Protein AF-A0A0M3IU59-F1 (afdb_monomer_lite)

InterPro domains:
  IPR019452 Vacuolar sorting protein 39/Transforming growth factor beta receptor-associated domain 1 [PF10366] (117-219)
  IPR032914 Vam6/VPS39/TRAP1 family [PTHR12894] (91-261)

Foldseek 3Di:
DDDPQWDWDDDPPDIDIGHCQVCLVVVLVVCLVVLVLVVSLVSCVVHPVCDPVNSLVSLVSNLVSCLVVLVVVSNVVSLVVLLVVLVVVLVVVCVVQPPPDDDDPSNVVSLVVLQVSLQVVLVSCLVRPVVCLLVLLQDLPNSHDLVSNLVVCVVSVVLVSNLSNCLSVVVLLVNLVSLVVCCCPPPDPSHHCQVVLVSLLPDAQVCVVVSLVNLLVVCVVPVVSSLCSQQPPRPRSLRHPVVVVLVSCVVRPVPSNVVNVVRND

Secondary structure (DSSP, 8-state):
-PPTTEEEEE-SS-EEEEE-STTHHHHHHHHHHTT-HHHHHHHHTT-TTTHHHHHHHHHHHHHHHHHHTT-HHHHHHHHHHHHHHHHHHHHHHHHHH-TT----HHHHHHHHHHHHHHHHHHHHHHHH-GGGHHHHHH-TT----HHHHHHHHHHTT-HHHHHHHHHHTT-HHHHHHHHHHHTTSTTSTT-SSHHHHHHHHT--GGGHHHHHHHHHHHHHH-HHHHHHHHHSS-HHHHTS-HHHHHHHHHHH-HHHHHHHHHHH-

pLDDT: mean 85.36, std 9.01, range [41.97, 95.44]

Organism: Ascaris lumbricoides (NCBI:txid6252)

Sequence (265 aa):
MTRSGTVYAGSVSDVWLLDSRPQMKSNIERLVYEKHFELATQLAERCDDIGDAGVIEIKRKAAFNFFCQRRFDEWLEIHSQVRMEHAKAILDYKKKHGENGSSSEEVSNHKNVLQVVDTTLLKCYIKANESLIASLMRLPDNMCILADSERILMEHGKFYELYLLYEKRSLHQKALALLKDRAHIPVTILSGCELTVQYLQKLGNANLDIIFSFASWILHDDMDAGLSIFTCDEVEVRELDRERVLQFLTHECVAAVIPYLVRIC

Structure (mmCIF, N/CA/C/O backbone):
data_AF-A0A0M3IU59-F1
#
_entry.id   AF-A0A0M3IU59-F1
#
loop_
_atom_site.group_PDB
_atom_site.id
_atom_site.type_symbol
_atom_site.label_atom_id
_atom_site.label_alt_id
_atom_site.label_comp_id
_atom_site.label_asym_id
_atom_site.label_entity_id
_atom_site.label_seq_id
_atom_site.pdbx_PDB_ins_code
_atom_site.Cartn_x
_atom_site.Cartn_y
_atom_site.Cartn_z
_atom_site.occupancy
_atom_site.B_iso_or_equiv
_atom_site.auth_seq_id
_atom_site.auth_comp_id
_atom_site.auth_asym_id
_atom_site.auth_atom_id
_atom_site.pdbx_PDB_model_num
ATOM 1 N N . MET A 1 1 ? 47.545 -4.578 -31.210 1.00 41.97 1 MET A N 1
ATOM 2 C CA . MET A 1 1 ? 46.483 -4.202 -30.252 1.00 41.97 1 MET A CA 1
ATOM 3 C C . MET A 1 1 ? 45.173 -4.106 -31.016 1.00 41.97 1 MET A C 1
ATOM 5 O O . MET A 1 1 ? 44.959 -3.123 -31.713 1.00 41.97 1 MET A O 1
ATOM 9 N N . THR A 1 2 ? 44.347 -5.149 -30.983 1.00 45.41 2 THR A N 1
ATOM 10 C CA . THR A 1 2 ? 42.999 -5.112 -31.565 1.00 45.41 2 THR A CA 1
ATOM 11 C C . THR A 1 2 ? 42.155 -4.119 -30.771 1.00 45.41 2 THR A C 1
ATOM 13 O O . THR A 1 2 ? 41.998 -4.239 -29.558 1.00 45.41 2 THR A O 1
ATOM 16 N N . ARG A 1 3 ? 41.666 -3.078 -31.447 1.00 56.62 3 ARG A N 1
ATOM 17 C CA . ARG A 1 3 ? 40.692 -2.143 -30.881 1.00 56.62 3 ARG A CA 1
ATOM 18 C C . ARG A 1 3 ? 39.370 -2.905 -30.677 1.00 56.62 3 ARG A C 1
ATOM 20 O O . ARG A 1 3 ? 38.952 -3.645 -31.561 1.00 56.62 3 ARG A O 1
ATOM 27 N N . SER A 1 4 ? 38.729 -2.760 -29.512 1.00 61.31 4 SER A N 1
ATOM 28 C CA . SER A 1 4 ? 37.470 -3.462 -29.184 1.00 61.31 4 SER A CA 1
ATOM 29 C C . SER A 1 4 ? 36.380 -3.186 -30.236 1.00 61.31 4 SER A C 1
ATOM 31 O O . SER A 1 4 ? 36.117 -2.023 -30.529 1.00 61.31 4 SER A O 1
ATOM 33 N N . GLY A 1 5 ? 35.767 -4.214 -30.828 1.00 65.81 5 GLY A N 1
ATOM 34 C CA . GLY A 1 5 ? 34.739 -4.057 -31.876 1.00 65.81 5 GLY A CA 1
ATOM 35 C C . GLY A 1 5 ? 35.250 -4.054 -33.325 1.00 65.81 5 GLY A C 1
ATOM 36 O O . GLY A 1 5 ? 34.481 -3.764 -34.237 1.00 65.81 5 GLY A O 1
ATOM 37 N N . THR A 1 6 ? 36.522 -4.390 -33.551 1.00 76.19 6 THR A N 1
ATOM 38 C CA . THR A 1 6 ? 37.113 -4.449 -34.893 1.00 76.19 6 THR A CA 1
ATOM 39 C C . THR A 1 6 ? 37.668 -5.846 -35.179 1.00 76.19 6 THR A C 1
ATOM 41 O O . THR A 1 6 ? 38.549 -6.321 -34.460 1.00 76.19 6 THR A O 1
ATOM 44 N N . VAL A 1 7 ? 37.169 -6.501 -36.231 1.00 81.50 7 VAL A N 1
ATOM 45 C CA . VAL A 1 7 ? 37.634 -7.820 -36.687 1.00 81.50 7 VAL A CA 1
ATOM 46 C C . VAL A 1 7 ? 38.266 -7.671 -38.064 1.00 81.50 7 VAL A C 1
ATOM 48 O O . VAL A 1 7 ? 37.648 -7.149 -38.988 1.00 81.50 7 VAL A O 1
ATOM 51 N N . TYR A 1 8 ? 39.501 -8.144 -38.199 1.00 82.56 8 TYR A N 1
ATOM 52 C CA . TYR A 1 8 ? 40.199 -8.207 -39.478 1.00 82.56 8 TYR A CA 1
ATOM 53 C C . TYR A 1 8 ? 40.153 -9.648 -39.983 1.00 82.56 8 TYR A C 1
ATOM 55 O O . TYR A 1 8 ? 40.515 -10.565 -39.245 1.00 82.56 8 TYR A O 1
ATOM 63 N N . ALA A 1 9 ? 39.723 -9.849 -41.224 1.00 84.88 9 ALA A N 1
ATOM 64 C CA . ALA A 1 9 ? 39.759 -11.141 -41.902 1.00 84.88 9 ALA A CA 1
ATOM 65 C C . ALA A 1 9 ? 40.640 -11.022 -43.150 1.00 84.88 9 ALA A C 1
ATOM 67 O O . ALA A 1 9 ? 40.507 -10.066 -43.905 1.00 84.88 9 ALA A O 1
ATOM 68 N N . GLY A 1 10 ? 41.563 -11.961 -43.355 1.00 87.56 10 GLY A N 1
ATOM 69 C CA . GLY A 1 10 ? 42.534 -11.908 -44.450 1.00 87.56 10 GLY A CA 1
ATOM 70 C C . GLY A 1 10 ? 42.501 -13.153 -45.330 1.00 87.56 10 GLY A C 1
ATOM 71 O O . GLY A 1 10 ? 42.320 -14.264 -44.836 1.00 87.56 10 GLY A O 1
ATOM 72 N N . SER A 1 11 ? 42.714 -12.945 -46.625 1.00 86.81 11 SER A N 1
ATOM 73 C CA . SER A 1 11 ? 43.047 -13.949 -47.637 1.00 86.81 11 SER A CA 1
ATOM 74 C C . SER A 1 11 ? 44.438 -13.638 -48.209 1.00 86.81 11 SER A C 1
ATOM 76 O O . SER A 1 11 ? 45.066 -12.644 -47.850 1.00 86.81 11 SER A O 1
ATOM 78 N N . VAL A 1 12 ? 44.924 -14.477 -49.123 1.00 84.44 12 VAL A N 1
ATOM 79 C CA . VAL A 1 12 ? 46.212 -14.305 -49.816 1.00 84.44 12 VAL A CA 1
ATOM 80 C C . VAL A 1 12 ? 46.249 -13.015 -50.656 1.00 84.44 12 VAL A C 1
ATOM 82 O O . VAL A 1 12 ? 47.325 -12.485 -50.917 1.00 84.44 12 VAL A O 1
ATOM 85 N N . SER A 1 13 ? 45.083 -12.506 -51.065 1.00 87.19 13 SER A N 1
ATOM 86 C CA . SER A 1 13 ? 44.924 -11.314 -51.910 1.00 87.19 13 SER A CA 1
ATOM 87 C C . SER A 1 13 ? 44.325 -10.101 -51.197 1.00 87.19 13 SER A C 1
ATOM 89 O O . SER A 1 13 ? 44.604 -8.977 -51.598 1.00 87.19 13 SER A O 1
ATOM 91 N N . ASP A 1 14 ? 43.516 -10.308 -50.155 1.00 87.44 14 ASP A N 1
ATOM 92 C CA . ASP A 1 14 ? 42.631 -9.267 -49.624 1.00 87.44 14 ASP A CA 1
ATOM 93 C C . ASP A 1 14 ? 42.620 -9.234 -48.101 1.00 87.44 14 ASP A C 1
ATOM 95 O O . ASP A 1 14 ? 42.690 -10.269 -47.436 1.00 87.44 14 ASP A O 1
ATOM 99 N N . VAL A 1 15 ? 42.441 -8.036 -47.547 1.00 85.50 15 VAL A N 1
ATOM 100 C CA . VAL A 1 15 ? 42.210 -7.824 -46.117 1.00 85.50 15 VAL A CA 1
ATOM 101 C C . VAL A 1 15 ? 40.894 -7.081 -45.941 1.00 85.50 15 VAL A C 1
ATOM 103 O O . VAL A 1 15 ? 40.718 -5.967 -46.426 1.00 85.50 15 VAL A O 1
ATOM 106 N N . TRP A 1 16 ? 39.976 -7.710 -45.222 1.00 83.69 16 TRP A N 1
ATOM 107 C CA . TRP A 1 16 ? 38.650 -7.209 -44.904 1.00 83.69 16 TRP A CA 1
ATOM 108 C C . TRP A 1 16 ? 38.630 -6.683 -43.474 1.00 83.69 16 TRP A C 1
ATOM 110 O O . TRP A 1 16 ? 39.139 -7.324 -42.551 1.00 83.69 16 TRP A O 1
ATOM 120 N N . LEU A 1 17 ? 38.012 -5.518 -43.295 1.00 82.69 17 LEU A N 1
ATOM 121 C CA . LEU A 1 17 ? 37.798 -4.889 -42.001 1.00 82.69 17 LEU A CA 1
ATOM 122 C C . LEU A 1 17 ? 36.307 -4.896 -41.677 1.00 82.69 17 LEU A C 1
ATOM 124 O O . LEU A 1 17 ? 35.524 -4.234 -42.354 1.00 82.69 17 LEU A O 1
ATOM 128 N N . LEU A 1 18 ? 35.928 -5.605 -40.619 1.00 77.94 18 LEU A N 1
ATOM 129 C CA . LEU A 1 18 ? 34.609 -5.490 -40.021 1.00 77.94 18 LEU A CA 1
ATOM 130 C C . LEU A 1 18 ? 34.709 -4.575 -38.797 1.00 77.94 18 LEU A C 1
ATOM 132 O O . LEU A 1 18 ? 35.302 -4.948 -37.783 1.00 77.94 18 LEU A O 1
ATOM 136 N N . ASP A 1 19 ? 34.138 -3.376 -38.902 1.00 76.31 19 ASP A N 1
ATOM 137 C CA . ASP A 1 19 ? 34.038 -2.416 -37.800 1.00 76.31 19 ASP A CA 1
ATOM 138 C C . ASP A 1 19 ? 32.570 -2.250 -37.393 1.00 76.31 19 ASP A C 1
ATOM 140 O O . ASP A 1 19 ? 31.744 -1.779 -38.175 1.00 76.31 19 ASP A O 1
ATOM 144 N N . SER A 1 20 ? 32.231 -2.661 -36.169 1.00 71.06 20 SER A N 1
ATOM 145 C CA . SER A 1 20 ? 30.858 -2.582 -35.658 1.00 71.06 20 SER A CA 1
ATOM 146 C C . SER A 1 20 ? 30.503 -1.218 -35.061 1.00 71.06 20 SER A C 1
ATOM 148 O O . SER A 1 20 ? 29.327 -0.951 -34.813 1.00 71.06 20 SER A O 1
ATOM 150 N N . ARG A 1 21 ? 31.491 -0.340 -34.846 1.00 71.38 21 ARG A N 1
ATOM 151 C CA . ARG A 1 21 ? 31.322 0.968 -34.193 1.00 71.38 21 ARG A CA 1
ATOM 152 C C . ARG A 1 21 ? 30.502 1.976 -35.009 1.00 71.38 21 ARG A C 1
ATOM 154 O O . ARG A 1 21 ? 29.541 2.500 -34.453 1.00 71.38 21 ARG A O 1
ATOM 161 N N . PRO A 1 22 ? 30.790 2.240 -36.301 1.00 73.31 22 PRO A N 1
ATOM 162 C CA . PRO A 1 22 ? 30.090 3.289 -37.053 1.00 73.31 22 PRO A CA 1
ATOM 163 C C . PRO A 1 22 ? 28.604 2.992 -37.295 1.00 73.31 22 PRO A C 1
ATOM 165 O O . PRO A 1 22 ? 27.842 3.901 -37.605 1.00 73.31 22 PRO A O 1
ATOM 168 N N . GLN A 1 23 ? 28.176 1.734 -37.150 1.00 77.88 23 GLN A N 1
ATOM 169 C CA . GLN A 1 23 ? 26.776 1.325 -37.294 1.00 77.88 23 GLN A CA 1
ATOM 170 C C . GLN A 1 23 ? 26.161 0.809 -35.989 1.00 77.88 23 GLN A C 1
ATOM 172 O O . GLN A 1 23 ? 25.096 0.196 -36.024 1.00 77.88 23 GLN A O 1
ATOM 177 N N . MET A 1 24 ? 26.790 1.056 -34.834 1.00 80.38 24 MET A N 1
ATOM 178 C CA . MET A 1 24 ? 26.333 0.524 -33.545 1.00 80.38 24 MET A CA 1
ATOM 179 C C . MET A 1 24 ? 24.867 0.877 -33.265 1.00 80.38 24 MET A C 1
ATOM 181 O O . MET A 1 24 ? 24.074 -0.003 -32.943 1.00 80.38 24 MET A O 1
ATOM 185 N N . LYS A 1 25 ? 24.472 2.134 -33.498 1.00 82.75 25 LYS A N 1
ATOM 186 C CA . LYS A 1 25 ? 23.083 2.584 -33.338 1.00 82.75 25 LYS A CA 1
ATOM 187 C C . LYS A 1 25 ? 22.100 1.815 -34.231 1.00 82.75 25 LYS A C 1
ATOM 189 O O . LYS A 1 25 ? 21.106 1.297 -33.735 1.00 82.75 25 LYS A O 1
ATOM 194 N N . SER A 1 26 ? 22.406 1.677 -35.523 1.00 84.50 26 SER A N 1
ATOM 195 C CA . SER A 1 26 ? 21.557 0.937 -36.472 1.00 84.50 26 SER A CA 1
ATOM 196 C C . SER A 1 26 ? 21.481 -0.557 -36.130 1.00 84.50 26 SER A C 1
ATOM 198 O O . SER A 1 26 ? 20.418 -1.171 -36.222 1.00 84.50 26 SER A O 1
ATOM 200 N N . ASN A 1 27 ? 22.585 -1.137 -35.652 1.00 84.75 27 ASN A N 1
ATOM 201 C CA . ASN A 1 27 ? 22.618 -2.513 -35.165 1.00 84.75 27 ASN A CA 1
ATOM 202 C C . ASN A 1 27 ? 21.726 -2.701 -33.934 1.00 84.75 27 ASN A C 1
ATOM 204 O O . ASN A 1 27 ? 21.008 -3.694 -33.856 1.00 84.75 27 ASN A O 1
ATOM 208 N N . ILE A 1 28 ? 21.733 -1.748 -33.001 1.00 86.69 28 ILE A N 1
ATOM 209 C CA . ILE A 1 28 ? 20.877 -1.781 -31.812 1.00 86.69 28 ILE A CA 1
ATOM 210 C C . ILE A 1 28 ? 19.403 -1.635 -32.204 1.00 86.69 28 ILE A C 1
ATOM 212 O O . ILE A 1 28 ? 18.582 -2.428 -31.751 1.00 86.69 28 ILE A O 1
ATOM 216 N N . GLU A 1 29 ? 19.062 -0.702 -33.095 1.00 86.12 29 GLU A N 1
ATOM 217 C CA . GLU A 1 29 ? 17.698 -0.554 -33.627 1.00 86.12 29 GLU A CA 1
ATOM 218 C C . GLU A 1 29 ? 17.205 -1.848 -34.294 1.00 86.12 29 GLU A C 1
ATOM 220 O O . GLU A 1 29 ? 16.070 -2.277 -34.065 1.00 86.12 29 GLU A O 1
ATOM 225 N N . ARG A 1 30 ? 18.077 -2.527 -35.051 1.00 87.56 30 ARG A N 1
ATOM 226 C CA . ARG A 1 30 ? 17.768 -3.828 -35.654 1.00 87.56 30 ARG A CA 1
ATOM 227 C C . ARG A 1 30 ? 17.577 -4.927 -34.609 1.00 87.56 30 ARG A C 1
ATOM 229 O O . ARG A 1 30 ? 16.609 -5.670 -34.706 1.00 87.56 30 ARG A O 1
ATOM 236 N N . LEU A 1 31 ? 18.434 -5.011 -33.591 1.00 88.50 31 LEU A N 1
ATOM 237 C CA . LEU A 1 31 ? 18.285 -5.991 -32.505 1.00 88.50 31 LEU A CA 1
ATOM 238 C C . LEU A 1 31 ? 16.986 -5.777 -31.718 1.00 88.50 31 LEU A C 1
ATOM 240 O O . LEU A 1 31 ? 16.316 -6.744 -31.361 1.00 88.50 31 LEU A O 1
ATOM 244 N N . VAL A 1 32 ? 16.594 -4.519 -31.493 1.00 87.06 32 VAL A N 1
ATOM 245 C CA . VAL A 1 32 ? 15.300 -4.165 -30.891 1.00 87.06 32 VAL A CA 1
ATOM 246 C C . VAL A 1 32 ? 14.143 -4.633 -31.776 1.00 87.06 32 VAL A C 1
ATOM 248 O O . VAL A 1 32 ? 13.192 -5.230 -31.270 1.00 87.06 32 VAL A O 1
ATOM 251 N N . TYR A 1 33 ? 14.225 -4.407 -33.090 1.00 86.19 33 TYR A N 1
ATOM 252 C CA . TYR A 1 33 ? 13.218 -4.864 -34.052 1.00 86.19 33 TYR A CA 1
ATOM 253 C C . TYR A 1 33 ? 13.105 -6.398 -34.094 1.00 86.19 33 TYR A C 1
ATOM 255 O O . TYR A 1 33 ? 12.004 -6.949 -34.051 1.00 86.19 33 TYR A O 1
ATOM 263 N N . GLU A 1 34 ? 14.241 -7.095 -34.090 1.00 88.81 34 GLU A N 1
ATOM 264 C CA . GLU A 1 34 ? 14.338 -8.558 -34.061 1.00 88.81 34 GLU A CA 1
ATOM 265 C C . GLU A 1 34 ? 14.055 -9.155 -32.670 1.00 88.81 34 GLU A C 1
ATOM 267 O O . GLU A 1 34 ? 14.137 -10.369 -32.495 1.00 88.81 34 GLU A O 1
ATOM 272 N N . LYS A 1 35 ? 13.704 -8.331 -31.673 1.00 84.69 35 LYS A N 1
ATOM 273 C CA . LYS A 1 35 ? 13.394 -8.729 -30.286 1.00 84.69 35 LYS A CA 1
ATOM 274 C C . LYS A 1 35 ? 14.555 -9.389 -29.528 1.00 84.69 35 LYS A C 1
ATOM 276 O O . LYS A 1 35 ? 14.332 -10.079 -28.536 1.00 84.69 35 LYS A O 1
ATOM 281 N N . HIS A 1 36 ? 15.795 -9.148 -29.944 1.00 88.38 36 HIS A N 1
ATOM 282 C CA . HIS A 1 36 ? 17.006 -9.607 -29.259 1.00 88.38 36 HIS A CA 1
ATOM 283 C C . HIS A 1 36 ? 17.392 -8.620 -28.148 1.00 88.38 36 HIS A C 1
ATOM 285 O O . HIS A 1 36 ? 18.426 -7.951 -28.198 1.00 88.38 36 HIS A O 1
ATOM 291 N N . PHE A 1 37 ? 16.516 -8.494 -27.150 1.00 85.19 37 PHE A N 1
ATOM 292 C CA . PHE A 1 37 ? 16.575 -7.412 -26.169 1.00 85.19 37 PHE A CA 1
ATOM 293 C C . PHE A 1 37 ? 17.760 -7.480 -25.201 1.00 85.19 37 PHE A C 1
ATOM 295 O O . PHE A 1 37 ? 18.298 -6.434 -24.862 1.00 85.19 37 PHE A O 1
ATOM 302 N N . GLU A 1 38 ? 18.220 -8.669 -24.806 1.00 82.94 38 GLU A N 1
ATOM 303 C CA . GLU A 1 38 ? 19.393 -8.810 -23.921 1.00 82.94 38 GLU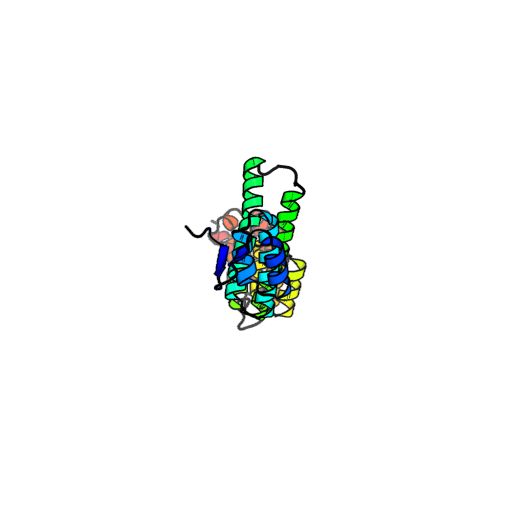 A CA 1
ATOM 304 C C . GLU A 1 38 ? 20.650 -8.201 -24.561 1.00 82.94 38 GLU A C 1
ATOM 306 O O . GLU A 1 38 ? 21.335 -7.372 -23.962 1.00 82.94 38 GLU A O 1
ATOM 311 N N . LEU A 1 39 ? 20.910 -8.562 -25.821 1.00 85.94 39 LEU A N 1
ATOM 312 C CA . LEU A 1 39 ? 22.017 -8.027 -26.615 1.00 85.94 39 LEU A CA 1
ATOM 313 C C . LEU A 1 39 ? 21.826 -6.537 -26.909 1.00 85.94 39 LEU A C 1
ATOM 315 O O . LEU A 1 39 ? 22.778 -5.768 -26.791 1.00 85.94 39 LEU A O 1
ATOM 319 N N . ALA A 1 40 ? 20.604 -6.120 -27.255 1.00 87.69 40 ALA A N 1
ATOM 320 C CA . ALA A 1 40 ? 20.298 -4.717 -27.517 1.00 87.69 40 ALA A CA 1
ATOM 321 C C . ALA A 1 40 ? 20.582 -3.832 -26.295 1.00 87.69 40 ALA A C 1
ATOM 323 O O . ALA A 1 40 ? 21.223 -2.795 -26.441 1.00 87.69 40 ALA A O 1
ATOM 324 N N . THR A 1 41 ? 20.163 -4.246 -25.095 1.00 85.62 41 THR A N 1
ATOM 325 C CA . THR A 1 41 ? 20.397 -3.493 -23.855 1.00 85.62 41 THR A CA 1
ATOM 326 C C . THR A 1 41 ? 21.885 -3.422 -23.513 1.00 85.62 41 THR A C 1
ATOM 328 O O . THR A 1 41 ? 22.386 -2.332 -23.253 1.00 85.62 41 THR A O 1
ATOM 331 N N . GLN A 1 42 ? 22.618 -4.539 -23.591 1.00 85.88 42 GLN A N 1
ATOM 332 C CA . GLN A 1 42 ? 24.061 -4.555 -23.310 1.00 85.88 42 GLN A CA 1
ATOM 333 C C . GLN A 1 42 ? 24.878 -3.692 -24.279 1.00 85.88 42 GLN A C 1
ATOM 335 O O . GLN A 1 42 ? 25.899 -3.119 -23.896 1.00 85.88 42 GLN A O 1
ATOM 340 N N . LEU A 1 43 ? 24.477 -3.641 -25.552 1.00 85.50 43 LEU A N 1
ATOM 341 C CA . LEU A 1 43 ? 25.124 -2.785 -26.544 1.00 85.50 43 LEU A CA 1
ATOM 342 C C . LEU A 1 43 ? 24.736 -1.319 -26.354 1.00 85.50 43 LEU A C 1
ATOM 344 O O . LEU A 1 43 ? 25.595 -0.454 -26.496 1.00 85.50 43 LEU A O 1
ATOM 348 N N . ALA A 1 44 ? 23.484 -1.041 -25.986 1.00 86.50 44 ALA A N 1
ATOM 349 C CA . ALA A 1 44 ? 23.013 0.313 -25.724 1.00 86.50 44 ALA A CA 1
ATOM 350 C C . ALA A 1 44 ? 23.718 0.959 -24.526 1.00 86.50 44 ALA A C 1
ATOM 352 O O . ALA A 1 44 ? 24.137 2.104 -24.629 1.00 86.50 44 ALA A O 1
ATOM 353 N N . GLU A 1 45 ? 23.943 0.220 -23.436 1.00 84.44 45 GLU A N 1
ATOM 354 C CA . GLU A 1 45 ? 24.688 0.710 -22.261 1.00 84.44 45 GLU A CA 1
ATOM 355 C C . GLU A 1 45 ? 26.161 1.037 -22.551 1.00 84.44 45 GLU A C 1
ATOM 357 O O . GLU A 1 45 ? 26.806 1.743 -21.781 1.00 84.44 45 GLU A O 1
ATOM 362 N N . ARG A 1 46 ? 26.712 0.516 -23.654 1.00 84.00 46 ARG A N 1
ATOM 363 C CA . ARG A 1 46 ? 28.096 0.756 -24.093 1.00 84.00 46 ARG A CA 1
ATOM 364 C C . ARG A 1 46 ? 28.186 1.706 -25.289 1.00 84.00 46 ARG A C 1
ATOM 366 O O . ARG A 1 46 ? 29.271 1.862 -25.848 1.00 84.00 46 ARG A O 1
ATOM 373 N N . CYS A 1 47 ? 27.064 2.279 -25.723 1.00 82.06 47 CYS A N 1
ATOM 374 C CA . CYS A 1 47 ? 26.980 3.137 -26.896 1.00 82.06 47 CYS A CA 1
ATOM 375 C C . CYS A 1 47 ? 26.652 4.575 -26.481 1.00 82.06 47 CYS A C 1
ATOM 377 O O . CYS A 1 47 ? 25.501 4.893 -26.182 1.00 82.06 47 CYS A O 1
ATOM 379 N N . ASP A 1 48 ? 27.659 5.451 -26.534 1.00 79.19 48 ASP A N 1
ATOM 380 C CA . ASP A 1 48 ? 27.521 6.868 -26.166 1.00 79.19 48 ASP A CA 1
ATOM 381 C C . ASP A 1 48 ? 26.494 7.613 -27.049 1.00 79.19 48 ASP A C 1
ATOM 383 O O . ASP A 1 48 ? 25.828 8.539 -26.589 1.00 79.19 48 ASP A O 1
ATOM 387 N N . ASP A 1 49 ? 26.300 7.172 -28.299 1.00 80.69 49 ASP A N 1
ATOM 388 C CA . ASP A 1 49 ? 25.420 7.818 -29.289 1.00 80.69 49 ASP A CA 1
ATOM 389 C C . ASP A 1 49 ? 23.912 7.634 -29.026 1.00 80.69 49 ASP A C 1
ATOM 391 O O . ASP A 1 49 ? 23.087 8.330 -29.626 1.00 80.69 49 ASP A O 1
ATOM 395 N N . ILE A 1 50 ? 23.520 6.674 -28.180 1.00 79.12 50 ILE A N 1
ATOM 396 C CA . ILE A 1 50 ? 22.107 6.431 -27.834 1.00 79.12 50 ILE A CA 1
ATOM 397 C C . ILE A 1 50 ? 21.644 7.364 -26.712 1.00 79.12 50 ILE A C 1
ATOM 399 O O . ILE A 1 50 ? 20.485 7.789 -26.705 1.00 79.12 50 ILE A O 1
ATOM 403 N N . GLY A 1 51 ? 22.551 7.695 -25.791 1.00 79.69 51 GLY A N 1
ATOM 404 C CA . GLY A 1 51 ? 22.263 8.470 -24.590 1.00 79.69 51 GLY A CA 1
ATOM 405 C C . GLY A 1 51 ? 21.355 7.746 -23.587 1.00 79.69 51 GLY A C 1
ATOM 406 O O . GLY A 1 51 ? 20.655 6.781 -23.903 1.00 79.69 51 GLY A O 1
ATOM 407 N N . ASP A 1 52 ? 21.323 8.253 -22.355 1.00 75.94 52 ASP A N 1
ATOM 408 C CA . ASP A 1 52 ? 20.610 7.618 -21.236 1.00 75.94 52 ASP A CA 1
ATOM 409 C C . ASP A 1 52 ? 19.110 7.430 -21.514 1.00 75.94 52 ASP A C 1
ATOM 411 O O . ASP A 1 52 ? 18.534 6.376 -21.236 1.00 75.94 52 ASP A O 1
ATOM 415 N N . ALA A 1 53 ? 18.472 8.424 -22.140 1.00 72.69 53 ALA A N 1
ATOM 416 C CA . ALA A 1 53 ? 17.055 8.361 -22.497 1.00 72.69 53 ALA A CA 1
ATOM 417 C C . ALA A 1 53 ? 16.746 7.223 -23.489 1.00 72.69 53 ALA A C 1
ATOM 419 O O . ALA A 1 53 ? 15.726 6.542 -23.352 1.00 72.69 53 ALA A O 1
ATOM 420 N N . GLY A 1 54 ? 17.635 6.981 -24.458 1.00 80.00 54 GLY A N 1
ATOM 421 C CA . GLY A 1 54 ? 17.477 5.903 -25.432 1.00 80.00 54 GLY A CA 1
ATOM 422 C C . GLY A 1 54 ? 17.685 4.521 -24.811 1.00 80.00 54 GLY A C 1
ATOM 423 O O . GLY A 1 54 ? 16.921 3.596 -25.095 1.00 80.00 54 GLY A O 1
ATOM 424 N N . VAL A 1 55 ? 18.651 4.383 -23.894 1.00 83.50 55 VAL A N 1
ATOM 425 C CA . VAL A 1 55 ? 18.867 3.138 -23.134 1.00 83.50 55 VAL A CA 1
ATOM 426 C C . VAL A 1 55 ? 17.619 2.780 -22.325 1.00 83.50 55 VAL A C 1
ATOM 428 O O . VAL A 1 55 ? 17.180 1.627 -22.346 1.00 83.50 55 VAL A O 1
ATOM 431 N N . ILE A 1 56 ? 16.995 3.764 -21.670 1.00 76.94 56 ILE A N 1
ATOM 432 C CA . ILE A 1 56 ? 15.745 3.568 -20.921 1.00 76.94 56 ILE A CA 1
ATOM 433 C C . ILE A 1 56 ? 14.619 3.090 -21.846 1.00 76.94 56 ILE A C 1
ATOM 435 O O . ILE A 1 56 ? 13.879 2.169 -21.491 1.00 76.94 56 ILE A O 1
ATOM 439 N N . GLU A 1 57 ? 14.472 3.669 -23.041 1.00 79.00 57 GLU A N 1
ATOM 440 C CA . GLU A 1 57 ? 13.440 3.236 -23.989 1.00 79.00 57 GLU A CA 1
ATOM 441 C C . GLU A 1 57 ? 13.648 1.780 -24.438 1.00 79.00 57 GLU A C 1
ATOM 443 O O . GLU A 1 57 ? 12.694 0.995 -24.486 1.00 79.00 57 GLU A O 1
ATOM 448 N N . ILE A 1 58 ? 14.897 1.388 -24.701 1.00 85.06 58 ILE A N 1
ATOM 449 C CA . ILE A 1 58 ? 15.257 0.011 -25.060 1.00 85.06 58 ILE A CA 1
ATOM 450 C C . ILE A 1 58 ? 14.941 -0.941 -23.904 1.00 85.06 58 ILE A C 1
ATOM 452 O O . ILE A 1 58 ? 14.289 -1.963 -24.121 1.00 85.06 58 ILE A O 1
ATOM 456 N N . LYS A 1 59 ? 15.314 -0.583 -22.669 1.00 81.00 59 LYS A N 1
ATOM 457 C CA . LYS A 1 59 ? 14.978 -1.349 -21.459 1.00 81.00 59 LYS A CA 1
ATOM 458 C C . LYS A 1 59 ? 13.469 -1.498 -21.267 1.00 81.00 59 LYS A C 1
ATOM 460 O O . LYS A 1 59 ? 13.001 -2.585 -20.943 1.00 81.00 59 LYS A O 1
ATOM 465 N N . ARG A 1 60 ? 12.674 -0.458 -21.536 1.00 75.06 60 ARG A N 1
ATOM 466 C CA . ARG A 1 60 ? 11.201 -0.546 -21.482 1.00 75.06 60 ARG A CA 1
ATOM 467 C C . ARG A 1 60 ? 10.646 -1.537 -22.505 1.00 75.06 60 ARG A C 1
ATOM 469 O O . ARG A 1 60 ? 9.781 -2.343 -22.161 1.00 75.06 60 ARG A O 1
ATOM 476 N N . LYS A 1 61 ? 11.150 -1.510 -23.745 1.00 80.69 61 LYS A N 1
ATOM 477 C CA . LYS A 1 61 ? 10.754 -2.473 -24.791 1.00 80.69 61 LYS A CA 1
ATOM 478 C C . LYS A 1 61 ? 11.183 -3.902 -24.433 1.00 80.69 61 LYS A C 1
ATOM 480 O O . LYS A 1 61 ? 10.392 -4.826 -24.617 1.00 80.69 61 LYS A O 1
ATOM 485 N N . ALA A 1 62 ? 12.374 -4.064 -23.854 1.00 81.50 62 ALA A N 1
ATOM 486 C CA . ALA A 1 62 ? 12.880 -5.333 -23.333 1.00 81.50 62 ALA A CA 1
ATOM 487 C C . ALA A 1 62 ? 11.982 -5.898 -22.231 1.00 81.50 62 ALA A C 1
ATOM 489 O O . ALA A 1 62 ? 11.520 -7.032 -22.333 1.00 81.50 62 ALA A O 1
ATOM 490 N N . ALA A 1 63 ? 11.651 -5.076 -21.234 1.00 74.06 63 ALA A N 1
ATOM 491 C CA . ALA A 1 63 ? 10.739 -5.452 -20.166 1.00 74.06 63 ALA A CA 1
ATOM 492 C C . ALA A 1 63 ? 9.387 -5.916 -20.741 1.00 74.06 63 ALA A C 1
ATOM 494 O O . ALA A 1 63 ? 8.929 -7.020 -20.455 1.00 74.06 63 ALA A O 1
ATOM 495 N N . PHE A 1 64 ? 8.764 -5.137 -21.629 1.00 69.69 64 PHE A N 1
ATOM 496 C CA . PHE A 1 64 ? 7.498 -5.555 -22.239 1.00 69.69 64 PHE A CA 1
ATOM 497 C C . PHE A 1 64 ? 7.604 -6.903 -22.980 1.00 69.69 64 PHE A C 1
ATOM 499 O O . PHE A 1 64 ? 6.688 -7.724 -22.920 1.00 69.69 64 PHE A O 1
ATOM 506 N N . ASN A 1 65 ? 8.730 -7.171 -23.644 1.00 78.56 65 ASN A N 1
ATOM 507 C CA . ASN A 1 65 ? 8.952 -8.438 -24.330 1.00 78.56 65 ASN A CA 1
ATOM 508 C C . ASN A 1 65 ? 9.101 -9.629 -23.372 1.00 78.56 65 ASN A C 1
ATOM 510 O O . ASN A 1 65 ? 8.413 -10.633 -23.568 1.00 78.56 65 ASN A O 1
ATOM 514 N N . PHE A 1 66 ? 9.928 -9.505 -22.329 1.00 75.81 66 PHE A N 1
ATOM 515 C CA . PHE A 1 66 ? 10.072 -10.544 -21.303 1.00 75.81 66 PHE A CA 1
ATOM 516 C C . PHE A 1 66 ? 8.743 -10.830 -20.605 1.00 75.81 66 PHE A C 1
ATOM 518 O O . PHE A 1 66 ? 8.393 -11.991 -20.383 1.00 75.81 66 PHE A O 1
ATOM 525 N N . PHE A 1 67 ? 7.934 -9.791 -20.382 1.00 67.19 67 PHE A N 1
ATOM 526 C CA . PHE A 1 67 ? 6.576 -9.941 -19.877 1.00 67.19 67 PHE A CA 1
ATOM 527 C C . PHE A 1 67 ? 5.699 -10.803 -20.800 1.00 67.19 67 PHE A C 1
ATOM 529 O O . PHE A 1 67 ? 5.084 -11.768 -20.342 1.00 67.19 67 PHE A O 1
ATOM 536 N N . CYS A 1 68 ? 5.666 -10.515 -22.107 1.00 68.50 68 CYS A N 1
ATOM 537 C CA . CYS A 1 68 ? 4.923 -11.338 -23.069 1.00 68.50 68 CYS A CA 1
ATOM 538 C C . CYS A 1 68 ? 5.416 -12.795 -23.117 1.00 68.50 68 CYS A C 1
ATOM 540 O O . CYS A 1 68 ? 4.634 -13.690 -23.433 1.00 68.50 68 CYS A O 1
ATOM 542 N N . GLN A 1 69 ? 6.688 -13.035 -22.792 1.00 78.50 69 GLN A N 1
ATOM 543 C CA . GLN A 1 69 ? 7.307 -14.362 -22.745 1.00 78.50 69 GLN A CA 1
ATOM 544 C C . GLN A 1 69 ? 7.160 -15.075 -21.390 1.00 78.50 69 GLN A C 1
ATOM 546 O O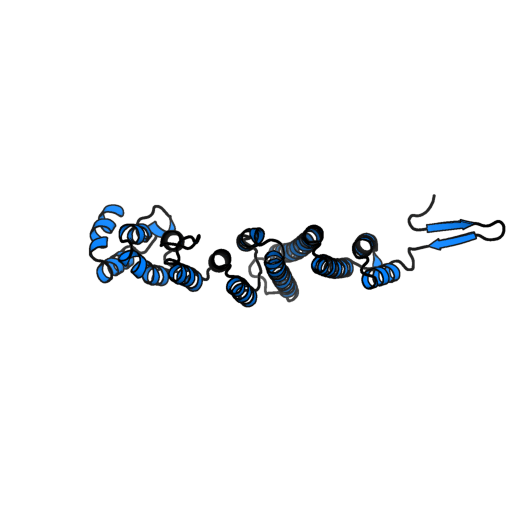 . GLN A 1 69 ? 7.627 -16.203 -21.264 1.00 78.50 69 GLN A O 1
ATOM 551 N N . ARG A 1 70 ? 6.509 -14.459 -20.388 1.00 70.06 70 ARG A N 1
ATOM 552 C CA . ARG A 1 70 ? 6.414 -14.967 -19.001 1.00 70.06 70 ARG A CA 1
ATOM 553 C C . ARG A 1 70 ? 7.772 -15.141 -18.299 1.00 70.06 70 ARG A C 1
ATOM 555 O O . ARG A 1 70 ? 7.867 -15.871 -17.315 1.00 70.06 70 ARG A O 1
ATOM 562 N N . ARG A 1 71 ? 8.808 -14.452 -18.780 1.00 74.75 71 ARG A N 1
ATOM 563 C CA . ARG A 1 71 ? 10.135 -14.357 -18.155 1.00 74.75 71 ARG A CA 1
ATOM 564 C C . ARG A 1 71 ? 10.097 -13.277 -17.075 1.00 74.75 71 ARG A C 1
ATOM 566 O O . ARG A 1 71 ? 10.463 -12.127 -17.306 1.00 74.75 71 ARG A O 1
ATOM 573 N N . PHE A 1 72 ? 9.472 -13.609 -15.945 1.00 68.88 72 PHE A N 1
ATOM 574 C CA . PHE A 1 72 ? 9.119 -12.621 -14.923 1.00 68.88 72 PHE A CA 1
ATOM 575 C C . PHE A 1 72 ? 10.311 -12.154 -14.087 1.00 68.88 72 PHE A C 1
ATOM 577 O O . PHE A 1 72 ? 10.295 -11.006 -13.659 1.00 68.88 72 PHE A O 1
ATOM 584 N N . ASP A 1 73 ? 11.335 -12.984 -13.894 1.00 70.94 73 ASP A N 1
ATOM 585 C CA . ASP A 1 73 ? 12.515 -12.614 -13.107 1.00 70.94 73 ASP A CA 1
ATOM 586 C C . ASP A 1 73 ? 13.335 -11.534 -13.829 1.00 70.94 73 ASP A C 1
ATOM 588 O O . ASP A 1 73 ? 13.617 -10.476 -13.267 1.00 70.94 73 ASP A O 1
ATOM 592 N N . GLU A 1 74 ? 13.609 -11.734 -15.121 1.00 77.00 74 GLU A N 1
ATOM 593 C CA . GLU A 1 74 ? 14.314 -10.762 -15.965 1.00 77.00 74 GLU A CA 1
ATOM 594 C C . GLU A 1 74 ? 13.484 -9.491 -16.173 1.00 77.00 74 GLU A C 1
ATOM 596 O O . GLU A 1 74 ? 14.004 -8.374 -16.223 1.00 77.00 74 GLU A O 1
ATOM 601 N N . TRP A 1 75 ? 12.162 -9.649 -16.261 1.00 75.75 75 TRP A N 1
ATOM 602 C CA . TRP A 1 75 ? 11.248 -8.518 -16.293 1.00 75.75 75 TRP A CA 1
ATOM 603 C C . TRP A 1 75 ? 11.309 -7.688 -15.002 1.00 75.75 75 TRP A C 1
ATOM 605 O O . TRP A 1 75 ? 11.376 -6.460 -15.079 1.00 75.75 75 TRP A O 1
ATOM 615 N N . LEU A 1 76 ? 11.303 -8.339 -13.832 1.00 73.75 76 LEU A N 1
ATOM 616 C CA . LEU A 1 76 ? 11.351 -7.687 -12.520 1.00 73.75 76 LEU A CA 1
ATOM 617 C C . LEU A 1 76 ? 12.661 -6.930 -12.294 1.00 73.75 76 LEU A C 1
ATOM 619 O O . LEU A 1 76 ? 12.632 -5.835 -11.732 1.00 73.75 76 LEU A O 1
ATOM 623 N N . GLU A 1 77 ? 13.790 -7.472 -12.749 1.00 78.50 77 GLU A N 1
ATOM 624 C CA . GLU A 1 77 ? 15.095 -6.815 -12.632 1.00 78.50 77 GLU A CA 1
ATOM 625 C C . GLU A 1 77 ? 15.107 -5.465 -13.365 1.00 78.50 77 GLU A C 1
ATOM 627 O O . GLU A 1 77 ? 15.395 -4.419 -12.771 1.00 78.50 77 GLU A O 1
ATOM 632 N N . ILE A 1 78 ? 14.690 -5.462 -14.636 1.00 75.00 78 ILE A N 1
ATOM 633 C CA . ILE A 1 78 ? 14.610 -4.237 -15.442 1.00 75.00 78 ILE A CA 1
ATOM 634 C C . ILE A 1 78 ? 13.557 -3.281 -14.871 1.00 75.00 78 ILE A C 1
ATOM 636 O O . ILE A 1 78 ? 13.764 -2.067 -14.825 1.00 75.00 78 ILE A O 1
ATOM 640 N N . HIS A 1 79 ? 12.424 -3.817 -14.415 1.00 78.00 79 HIS A N 1
ATOM 641 C CA . HIS A 1 79 ? 11.340 -3.031 -13.830 1.00 78.00 79 HIS A CA 1
ATOM 642 C C . HIS A 1 79 ? 11.781 -2.286 -12.565 1.00 78.00 79 HIS A C 1
ATOM 644 O O . HIS A 1 79 ? 11.557 -1.078 -12.457 1.00 78.00 79 HIS A O 1
ATOM 650 N N . SER A 1 80 ? 12.477 -2.974 -11.655 1.00 79.75 80 SER A N 1
ATOM 651 C CA . SER A 1 80 ? 13.024 -2.391 -10.427 1.00 79.75 80 SER A CA 1
ATOM 652 C C . SER A 1 80 ? 14.018 -1.267 -10.727 1.00 79.75 80 SER A C 1
ATOM 654 O O . SER A 1 80 ? 13.966 -0.211 -10.092 1.00 79.75 80 SER A O 1
ATOM 656 N N . GLN A 1 81 ? 14.877 -1.446 -11.737 1.00 81.38 81 GLN A N 1
ATOM 657 C CA . GLN A 1 81 ? 15.827 -0.416 -12.154 1.00 81.38 81 GLN A CA 1
ATOM 658 C C . GLN A 1 81 ? 15.110 0.844 -12.664 1.00 81.38 81 GLN A C 1
ATOM 660 O O . GLN A 1 81 ? 15.362 1.940 -12.160 1.00 81.38 81 GLN A O 1
ATOM 665 N N . VAL A 1 82 ? 14.155 0.687 -13.589 1.00 80.62 82 VAL A N 1
ATOM 666 C CA . VAL A 1 82 ? 13.373 1.814 -14.130 1.00 80.62 82 VAL A CA 1
ATOM 667 C C . VAL A 1 82 ? 12.611 2.528 -13.011 1.00 80.62 82 VAL A C 1
ATOM 669 O O . VAL A 1 82 ? 12.603 3.757 -12.943 1.00 80.62 82 VAL A O 1
ATOM 672 N N . ARG A 1 83 ? 11.991 1.784 -12.091 1.00 86.19 83 ARG A N 1
ATOM 673 C CA . ARG A 1 83 ? 11.295 2.377 -10.944 1.00 86.19 83 ARG A CA 1
ATOM 674 C C . ARG A 1 83 ? 12.244 3.210 -10.078 1.00 86.19 83 ARG A C 1
ATOM 676 O O . ARG A 1 83 ? 11.921 4.354 -9.752 1.00 86.19 83 ARG A O 1
ATOM 683 N N . MET A 1 84 ? 13.404 2.658 -9.723 1.00 86.25 84 MET A N 1
ATOM 684 C CA . MET A 1 84 ? 14.386 3.315 -8.858 1.00 86.25 84 MET A CA 1
ATOM 685 C C . MET A 1 84 ? 14.912 4.617 -9.472 1.00 86.25 84 MET A C 1
ATOM 687 O O . MET A 1 84 ? 15.024 5.619 -8.767 1.00 86.25 84 MET A O 1
ATOM 691 N N . GLU A 1 85 ? 15.177 4.634 -10.778 1.00 85.12 85 GLU A N 1
ATOM 692 C CA . GLU A 1 85 ? 15.630 5.828 -11.501 1.00 85.12 85 GLU A CA 1
ATOM 693 C C . GLU A 1 85 ? 14.604 6.966 -11.422 1.00 85.12 85 GLU A C 1
ATOM 695 O O . GLU A 1 85 ? 14.937 8.091 -11.040 1.00 85.12 85 GLU A O 1
ATOM 700 N N . HIS A 1 86 ? 13.332 6.672 -11.710 1.00 85.50 86 HIS A N 1
ATOM 701 C CA . HIS A 1 86 ? 12.267 7.674 -11.655 1.00 85.50 86 HIS A CA 1
ATOM 702 C C . HIS A 1 86 ? 11.974 8.139 -10.217 1.00 85.50 86 HIS A C 1
ATOM 704 O O . HIS A 1 86 ? 11.744 9.329 -9.998 1.00 85.50 86 HIS A O 1
ATOM 710 N N . ALA A 1 87 ? 12.021 7.240 -9.230 1.00 86.50 87 ALA A N 1
ATOM 711 C CA . ALA A 1 87 ? 11.860 7.599 -7.821 1.00 86.50 87 ALA A CA 1
ATOM 712 C C . ALA A 1 87 ? 13.007 8.498 -7.327 1.00 86.50 87 ALA A C 1
ATOM 714 O O . ALA A 1 87 ? 12.764 9.518 -6.675 1.00 86.50 87 ALA A O 1
ATOM 715 N N . LYS A 1 88 ? 14.252 8.171 -7.697 1.00 87.44 88 LYS A N 1
ATOM 716 C CA . LYS A 1 88 ? 15.437 8.969 -7.368 1.00 87.44 88 LYS A CA 1
ATOM 717 C C . LYS A 1 88 ? 15.375 10.359 -7.997 1.00 87.44 88 LYS A C 1
ATOM 719 O O . LYS A 1 88 ? 15.630 11.334 -7.299 1.00 87.44 88 LYS A O 1
ATOM 724 N N . ALA A 1 89 ? 14.960 10.470 -9.259 1.00 86.25 89 ALA A N 1
ATOM 725 C CA . ALA A 1 89 ? 14.803 11.763 -9.925 1.00 86.25 89 ALA A CA 1
ATOM 726 C C . ALA A 1 89 ? 13.825 12.692 -9.176 1.00 86.25 89 ALA A C 1
ATOM 728 O O . ALA A 1 89 ? 14.107 13.876 -8.987 1.00 86.25 89 ALA A O 1
ATOM 729 N N . ILE A 1 90 ? 12.709 12.150 -8.670 1.00 85.94 90 ILE A N 1
ATOM 730 C CA . ILE A 1 90 ? 11.750 12.915 -7.856 1.00 85.94 90 ILE A CA 1
ATOM 731 C C . ILE A 1 90 ? 12.369 13.337 -6.517 1.00 85.94 90 ILE A C 1
ATOM 733 O O . ILE A 1 90 ? 12.167 14.472 -6.081 1.00 85.94 90 ILE A O 1
ATOM 737 N N . LEU A 1 91 ? 13.109 12.445 -5.852 1.00 86.06 91 LEU A N 1
ATOM 738 C CA . LEU A 1 91 ? 13.782 12.749 -4.585 1.00 86.06 91 LEU A CA 1
ATOM 739 C C . LEU A 1 91 ? 14.850 13.836 -4.755 1.00 86.06 91 LEU A C 1
ATOM 741 O O . LEU A 1 91 ? 14.888 14.785 -3.972 1.00 86.06 91 LEU A O 1
ATOM 745 N N . ASP A 1 92 ? 15.671 13.735 -5.798 1.00 86.44 92 ASP A N 1
ATOM 746 C CA . ASP A 1 92 ? 16.716 14.708 -6.110 1.00 86.44 92 ASP A CA 1
ATOM 747 C C . ASP A 1 92 ? 16.116 16.081 -6.444 1.00 86.44 92 ASP A C 1
ATOM 749 O O . ASP A 1 92 ? 16.636 17.107 -5.997 1.00 86.44 92 ASP A O 1
ATOM 753 N N . TYR A 1 93 ? 14.983 16.115 -7.156 1.00 83.38 93 TYR A N 1
ATOM 754 C CA . TYR A 1 93 ? 14.237 17.350 -7.398 1.00 83.38 93 TYR A CA 1
ATOM 755 C C . TYR A 1 93 ? 13.728 17.972 -6.088 1.00 83.38 93 TYR A C 1
ATOM 757 O O . TYR A 1 93 ? 13.986 19.147 -5.820 1.00 83.38 93 TYR A O 1
ATOM 765 N N . LYS A 1 94 ? 13.069 17.182 -5.225 1.00 84.50 94 LYS A N 1
ATOM 766 C CA . LYS A 1 94 ? 12.579 17.654 -3.914 1.00 84.50 94 LYS A CA 1
ATOM 767 C C . LYS A 1 94 ? 13.712 18.198 -3.042 1.00 84.50 94 LYS A C 1
ATOM 769 O O . LYS A 1 94 ? 13.557 19.243 -2.415 1.00 84.50 94 LYS A O 1
ATOM 774 N N . LYS A 1 95 ? 14.871 17.533 -3.042 1.00 84.56 95 LYS A N 1
ATOM 775 C CA . LYS A 1 95 ? 16.055 17.968 -2.289 1.00 84.56 95 LYS A CA 1
ATOM 776 C C . LYS A 1 95 ? 16.604 19.307 -2.787 1.00 84.56 95 LYS A C 1
ATOM 778 O O . LYS A 1 95 ? 17.082 20.101 -1.983 1.00 84.56 95 LYS A O 1
ATOM 783 N N . LYS A 1 96 ? 16.544 19.563 -4.096 1.00 81.50 96 LYS A N 1
ATOM 784 C CA . LYS A 1 96 ? 17.038 20.809 -4.700 1.00 81.50 96 LYS A CA 1
ATOM 785 C C . LYS A 1 96 ? 16.084 21.991 -4.540 1.00 81.50 96 LYS A C 1
ATOM 787 O O . LYS A 1 96 ? 16.559 23.121 -4.581 1.00 81.50 96 LYS A O 1
ATOM 792 N N . HIS A 1 97 ? 14.769 21.775 -4.469 1.00 74.75 97 HIS A N 1
ATOM 793 C CA . HIS A 1 97 ? 13.772 22.860 -4.558 1.00 74.75 97 HIS A CA 1
ATOM 794 C C . HIS A 1 97 ? 12.885 23.009 -3.308 1.00 74.75 97 HIS A C 1
ATOM 796 O O . HIS A 1 97 ? 12.031 23.893 -3.269 1.00 74.75 97 HIS A O 1
ATOM 802 N N . GLY A 1 98 ? 13.111 22.196 -2.270 1.00 68.12 98 GLY A N 1
ATOM 803 C CA . GLY A 1 98 ? 12.293 22.177 -1.056 1.00 68.12 98 GLY A CA 1
ATOM 804 C C . GLY A 1 98 ? 10.931 21.503 -1.271 1.00 68.12 98 GLY A C 1
ATOM 805 O O . GLY A 1 98 ? 10.478 21.313 -2.399 1.00 68.12 98 GLY A O 1
ATOM 806 N N . GLU A 1 99 ? 10.254 21.125 -0.181 1.00 60.25 99 GLU A N 1
ATOM 807 C CA . GLU A 1 99 ? 8.986 20.371 -0.241 1.00 60.25 99 GLU A CA 1
ATOM 808 C C . GLU A 1 99 ? 7.817 21.151 -0.872 1.00 60.25 99 GLU A C 1
ATOM 810 O O . GLU A 1 99 ? 6.887 20.534 -1.386 1.00 60.25 99 GLU A O 1
ATOM 815 N N . ASN A 1 100 ? 7.905 22.487 -0.915 1.00 55.22 100 ASN A N 1
ATOM 816 C CA . ASN A 1 100 ? 6.868 23.391 -1.431 1.00 55.22 100 ASN A CA 1
ATOM 817 C C . ASN A 1 100 ? 7.169 23.967 -2.831 1.00 55.22 100 ASN A C 1
ATOM 819 O O . ASN A 1 100 ? 6.520 24.922 -3.259 1.00 55.22 100 ASN A O 1
ATOM 823 N N . GLY A 1 101 ? 8.154 23.421 -3.552 1.00 53.50 101 GLY A N 1
ATOM 824 C CA . GLY A 1 101 ? 8.441 23.834 -4.927 1.00 53.50 101 GLY A CA 1
ATOM 825 C C . GLY A 1 101 ? 7.284 23.495 -5.876 1.00 53.50 101 GLY A C 1
ATOM 826 O O . GLY A 1 101 ? 6.821 22.355 -5.899 1.00 53.50 101 GLY A O 1
ATOM 827 N N . SER A 1 102 ? 6.838 24.478 -6.669 1.00 50.69 102 SER A N 1
ATOM 828 C CA . SER A 1 102 ? 5.840 24.312 -7.742 1.00 50.69 102 SER A CA 1
ATOM 829 C C . SER A 1 102 ? 6.096 23.035 -8.555 1.00 50.69 102 SER A C 1
ATOM 831 O O . SER A 1 102 ? 7.249 22.704 -8.857 1.00 50.69 102 SER A O 1
ATOM 833 N N . SER A 1 103 ? 5.030 22.299 -8.889 1.00 59.94 103 SER A N 1
ATOM 834 C CA . SER A 1 103 ? 5.124 21.059 -9.658 1.00 59.94 103 SER A CA 1
ATOM 835 C C . SER A 1 103 ? 5.700 21.342 -11.047 1.00 59.94 103 SER A C 1
ATOM 837 O O . SER A 1 103 ? 4.971 21.764 -11.943 1.00 59.94 103 SER A O 1
ATOM 839 N N . SER A 1 104 ? 7.001 21.103 -11.231 1.00 76.12 104 SER A N 1
ATOM 840 C CA . SER A 1 104 ? 7.604 21.085 -12.563 1.00 76.12 104 SER A CA 1
ATOM 841 C C . SER A 1 104 ? 6.972 19.964 -13.390 1.00 76.12 104 SER A C 1
ATOM 843 O O . SER A 1 104 ? 6.683 18.874 -12.878 1.00 76.12 104 SER A O 1
ATOM 845 N N . GLU A 1 105 ? 6.773 20.237 -14.676 1.00 80.88 105 GLU A N 1
ATOM 846 C CA . GLU A 1 105 ? 6.297 19.284 -15.679 1.00 80.88 105 GLU A CA 1
ATOM 847 C C . GLU A 1 105 ? 7.139 17.993 -15.681 1.00 80.88 105 GLU A C 1
ATOM 849 O O . GLU A 1 105 ? 6.605 16.890 -15.803 1.00 80.88 105 GLU A O 1
ATOM 854 N N . GLU A 1 106 ? 8.440 18.104 -15.396 1.00 78.94 106 GLU A N 1
ATOM 855 C CA . GLU A 1 106 ? 9.359 16.969 -15.263 1.00 78.94 106 GLU A CA 1
ATOM 856 C C . GLU A 1 106 ? 8.966 16.024 -14.114 1.00 78.94 106 GLU A C 1
ATOM 858 O O . GLU A 1 106 ? 8.888 14.808 -14.296 1.00 78.94 106 GLU A O 1
ATOM 863 N N . VAL A 1 107 ? 8.635 16.559 -12.933 1.00 84.56 107 VAL A N 1
ATOM 864 C CA . VAL A 1 107 ? 8.213 15.747 -11.774 1.00 84.56 107 VAL A CA 1
ATOM 865 C C . VAL A 1 107 ? 6.887 15.050 -12.054 1.00 84.56 107 VAL A C 1
ATOM 867 O O . VAL A 1 107 ? 6.699 13.898 -11.657 1.00 84.56 107 VAL A O 1
ATOM 870 N N . SER A 1 108 ? 5.972 15.737 -12.742 1.00 85.75 108 SER A N 1
ATOM 871 C CA . SER A 1 108 ? 4.706 15.150 -13.186 1.00 85.75 108 SER A CA 1
ATOM 872 C C . SER A 1 108 ? 4.955 13.952 -14.106 1.00 85.75 108 SER A C 1
ATOM 874 O O . SER A 1 108 ? 4.423 12.867 -13.869 1.00 85.75 108 SER A O 1
ATOM 876 N N . ASN A 1 109 ? 5.867 14.092 -15.071 1.00 85.44 109 ASN A N 1
ATOM 877 C CA . ASN A 1 109 ? 6.251 13.004 -15.968 1.00 85.44 109 ASN A CA 1
ATOM 878 C C . ASN A 1 109 ? 6.851 11.809 -15.216 1.00 85.44 109 ASN A C 1
ATOM 880 O O . ASN A 1 109 ? 6.442 10.672 -15.461 1.00 85.44 109 ASN A O 1
ATOM 884 N N . HIS A 1 110 ? 7.755 12.031 -14.254 1.00 85.88 110 HIS A N 1
ATOM 885 C CA . HIS A 1 110 ? 8.286 10.931 -13.440 1.00 85.88 110 HIS A CA 1
ATOM 886 C C . HIS A 1 110 ? 7.190 10.232 -12.620 1.00 85.88 110 HIS A C 1
ATOM 888 O O . HIS A 1 110 ? 7.176 9.003 -12.564 1.00 85.88 110 HIS A O 1
ATOM 894 N N . LYS A 1 111 ? 6.237 10.978 -12.043 1.00 86.94 111 LYS A N 1
ATOM 895 C CA . LYS A 1 111 ? 5.088 10.391 -11.329 1.00 86.94 111 LYS A CA 1
ATOM 896 C C . LYS A 1 111 ? 4.206 9.556 -12.255 1.00 86.94 111 LYS A C 1
ATOM 898 O O . LYS A 1 111 ? 3.853 8.442 -11.880 1.00 86.94 111 LYS A O 1
ATOM 903 N N . ASN A 1 112 ? 3.894 10.050 -13.452 1.00 86.75 112 ASN A N 1
ATOM 904 C CA . ASN A 1 112 ? 3.092 9.322 -14.439 1.00 86.75 112 ASN A CA 1
ATOM 905 C C . ASN A 1 112 ? 3.765 8.006 -14.842 1.00 86.75 112 ASN A C 1
ATOM 907 O O . ASN A 1 112 ? 3.112 6.966 -14.911 1.00 86.75 112 ASN A O 1
ATOM 911 N N . VAL A 1 113 ? 5.087 8.021 -15.041 1.00 85.12 113 VAL A N 1
ATOM 912 C CA . VAL A 1 113 ? 5.836 6.790 -15.316 1.00 85.12 113 VAL A CA 1
ATOM 913 C C . VAL A 1 113 ? 5.744 5.824 -14.138 1.00 85.12 113 VAL A C 1
ATOM 915 O O . VAL A 1 113 ? 5.412 4.663 -14.358 1.00 85.12 113 VAL A O 1
ATOM 918 N N . LEU A 1 114 ? 5.965 6.279 -12.900 1.00 88.19 114 LEU A N 1
ATOM 919 C CA . LEU A 1 114 ? 5.852 5.420 -11.712 1.00 88.19 114 LEU A CA 1
ATOM 920 C C . LEU A 1 114 ? 4.452 4.810 -11.568 1.00 88.19 114 LEU A C 1
ATOM 922 O O . LEU A 1 114 ? 4.330 3.631 -11.244 1.00 88.19 114 LEU A O 1
ATOM 926 N N . GLN A 1 115 ? 3.402 5.579 -11.866 1.00 89.31 115 GLN A N 1
ATOM 927 C CA . GLN A 1 115 ? 2.026 5.085 -11.860 1.00 89.31 115 GLN A CA 1
ATOM 928 C C . GLN A 1 115 ? 1.816 3.946 -12.860 1.00 89.31 115 GLN A C 1
ATOM 930 O O . GLN A 1 115 ? 1.254 2.905 -12.513 1.00 89.31 115 GLN A O 1
ATOM 935 N N . VAL A 1 116 ? 2.289 4.117 -14.096 1.00 86.25 116 VAL A N 1
ATOM 936 C CA . VAL A 1 116 ? 2.197 3.086 -15.138 1.00 86.25 116 VAL A CA 1
ATOM 937 C C . VAL A 1 116 ? 3.025 1.858 -14.762 1.00 86.25 116 VAL A C 1
ATOM 939 O O . VAL A 1 116 ? 2.546 0.732 -14.894 1.00 86.25 116 VAL A O 1
ATOM 942 N N . VAL A 1 117 ? 4.241 2.069 -14.261 1.00 85.50 117 VAL A N 1
ATOM 943 C CA . VAL A 1 117 ? 5.178 1.025 -13.829 1.00 85.50 117 VAL A CA 1
ATOM 944 C C . VAL A 1 117 ? 4.550 0.160 -12.732 1.00 85.50 117 VAL A C 1
ATOM 946 O O . VAL A 1 117 ? 4.458 -1.056 -12.909 1.00 85.50 117 VAL A O 1
ATOM 949 N N . ASP A 1 118 ? 4.030 0.755 -11.659 1.00 89.38 118 ASP A N 1
ATOM 950 C CA . ASP A 1 118 ? 3.442 0.001 -10.542 1.00 89.38 118 ASP A CA 1
ATOM 951 C C . ASP A 1 118 ? 2.125 -0.676 -10.905 1.00 89.38 118 ASP A C 1
ATOM 953 O O . ASP A 1 118 ? 1.890 -1.827 -10.543 1.00 89.38 118 ASP A O 1
ATOM 957 N N . THR A 1 119 ? 1.275 0.002 -11.676 1.00 89.94 119 THR A N 1
ATOM 958 C CA . THR A 1 119 ? 0.001 -0.582 -12.118 1.00 89.94 119 THR A CA 1
ATOM 959 C C . THR A 1 119 ? 0.239 -1.759 -13.065 1.00 89.94 119 THR A C 1
ATOM 961 O O . THR A 1 119 ? -0.502 -2.744 -13.047 1.00 89.94 119 THR A O 1
ATOM 964 N N . THR A 1 120 ? 1.295 -1.697 -13.883 1.00 85.00 120 THR A N 1
ATOM 965 C CA . THR A 1 120 ? 1.718 -2.830 -14.714 1.00 85.00 120 THR A CA 1
ATOM 966 C C . THR A 1 120 ? 2.230 -3.968 -13.836 1.00 85.00 120 THR A C 1
ATOM 968 O O . THR A 1 120 ? 1.822 -5.103 -14.047 1.00 85.00 120 THR A O 1
ATOM 971 N N . LEU A 1 121 ? 3.023 -3.673 -12.801 1.00 86.25 121 LEU A N 1
ATOM 972 C CA . LEU A 1 121 ? 3.505 -4.668 -11.837 1.00 86.25 121 LEU A CA 1
ATOM 973 C C . LEU A 1 121 ? 2.377 -5.393 -11.112 1.00 86.25 121 LEU A C 1
ATOM 975 O O . LEU A 1 121 ? 2.404 -6.618 -11.022 1.00 86.25 121 LEU A O 1
ATOM 979 N N . LEU A 1 122 ? 1.341 -4.669 -10.696 1.00 90.44 122 LEU A N 1
ATOM 980 C CA . LEU A 1 122 ? 0.135 -5.272 -10.142 1.00 90.44 122 LEU A CA 1
ATOM 981 C C . LEU A 1 122 ? -0.522 -6.246 -11.135 1.00 90.44 122 LEU A C 1
ATOM 983 O O . LEU A 1 122 ? -0.801 -7.395 -10.789 1.00 90.44 122 LEU A O 1
ATOM 987 N N . LYS A 1 123 ? -0.724 -5.811 -12.388 1.00 87.38 123 LYS A N 1
ATOM 988 C CA . LYS A 1 123 ? -1.271 -6.661 -13.463 1.00 87.38 123 LYS A CA 1
ATOM 989 C C . LYS A 1 123 ? -0.394 -7.895 -13.714 1.00 87.38 123 LYS A C 1
ATOM 991 O O . LYS A 1 123 ? -0.930 -8.962 -14.013 1.00 87.38 123 LYS A O 1
ATOM 996 N N . CYS A 1 124 ? 0.929 -7.768 -13.595 1.00 80.81 124 CYS A N 1
ATOM 997 C CA . CYS A 1 124 ? 1.870 -8.880 -13.721 1.00 80.81 124 CYS A CA 1
ATOM 998 C C . CYS A 1 124 ? 1.723 -9.875 -12.571 1.00 80.81 124 CYS A C 1
ATOM 1000 O O . CYS A 1 124 ? 1.552 -11.064 -12.825 1.00 80.81 124 CYS A O 1
ATOM 1002 N N . TYR A 1 125 ? 1.741 -9.402 -11.324 1.00 86.44 125 TYR A N 1
ATOM 1003 C CA . TYR A 1 125 ? 1.635 -10.263 -10.146 1.00 86.44 125 TYR A CA 1
ATOM 1004 C C . TYR A 1 125 ? 0.339 -11.056 -10.118 1.00 86.44 125 TYR A C 1
ATOM 1006 O O . TYR A 1 125 ?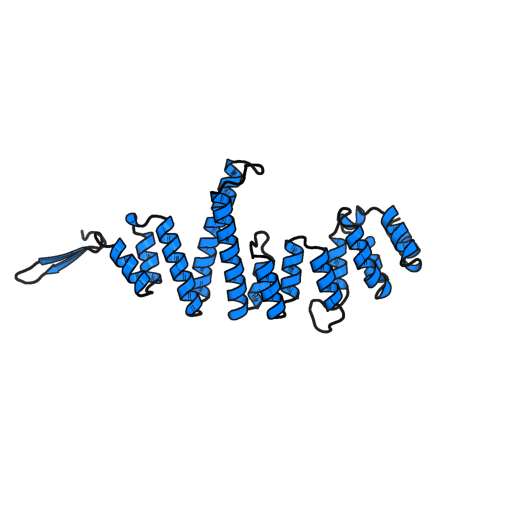 0.370 -12.247 -9.839 1.00 86.44 125 TYR A O 1
ATOM 1014 N N . ILE A 1 126 ? -0.771 -10.463 -10.542 1.00 89.19 126 ILE A N 1
ATOM 1015 C CA . ILE A 1 126 ? -2.040 -11.190 -10.653 1.00 89.19 126 ILE A CA 1
ATOM 1016 C C . ILE A 1 126 ? -1.967 -12.358 -11.642 1.00 89.19 126 ILE A C 1
ATOM 1018 O O . ILE A 1 126 ? -2.571 -13.398 -11.410 1.00 89.19 126 ILE A O 1
ATOM 1022 N N . LYS A 1 127 ? -1.210 -12.225 -12.735 1.00 82.62 127 LYS A N 1
ATOM 1023 C CA . LYS A 1 127 ? -1.077 -13.292 -13.741 1.00 82.62 127 LYS A CA 1
ATOM 1024 C C . LYS A 1 127 ? 0.006 -14.317 -13.416 1.00 82.62 127 LYS A C 1
ATOM 1026 O O . LYS A 1 127 ? -0.064 -15.438 -13.916 1.00 82.62 127 LYS A O 1
ATOM 1031 N N . ALA A 1 128 ? 1.036 -13.905 -12.686 1.00 79.62 128 ALA A N 1
ATOM 1032 C CA . ALA A 1 128 ? 2.266 -14.669 -12.516 1.00 79.62 128 ALA A CA 1
ATOM 1033 C C . ALA A 1 128 ? 2.409 -15.253 -11.112 1.00 79.62 128 ALA A C 1
ATOM 1035 O O . ALA A 1 128 ? 2.711 -16.433 -10.961 1.00 79.62 128 ALA A O 1
ATOM 1036 N N . ASN A 1 129 ? 2.231 -14.414 -10.092 1.00 77.81 129 ASN A N 1
ATOM 1037 C CA . ASN A 1 129 ? 2.481 -14.768 -8.707 1.00 77.81 129 ASN A CA 1
ATOM 1038 C C . ASN A 1 129 ? 1.712 -13.836 -7.761 1.00 77.81 129 ASN A C 1
ATOM 1040 O O . ASN A 1 129 ? 2.166 -12.740 -7.420 1.00 77.81 129 ASN A O 1
ATOM 1044 N N . GLU A 1 130 ? 0.552 -14.303 -7.306 1.00 86.56 130 GLU A N 1
ATOM 1045 C CA . GLU A 1 130 ? -0.354 -13.510 -6.476 1.00 86.56 130 GLU A CA 1
ATOM 1046 C C . GLU A 1 130 ? 0.217 -13.196 -5.083 1.00 86.56 130 GLU A C 1
ATOM 1048 O O . GLU A 1 130 ? -0.169 -12.201 -4.472 1.00 86.56 130 GLU A O 1
ATOM 1053 N N . SER A 1 131 ? 1.177 -13.989 -4.588 1.00 84.44 131 SER A N 1
ATOM 1054 C CA . SER A 1 131 ? 1.775 -13.796 -3.255 1.00 84.44 131 SER A CA 1
ATOM 1055 C C . SER A 1 131 ? 2.548 -12.477 -3.122 1.00 84.44 131 SER A C 1
ATOM 1057 O O . SER A 1 131 ? 2.714 -11.946 -2.022 1.00 84.44 131 SER A O 1
ATOM 1059 N N . LEU A 1 132 ? 2.987 -11.913 -4.250 1.00 85.06 132 LEU A N 1
ATOM 1060 C CA . LEU A 1 132 ? 3.747 -10.667 -4.299 1.00 85.06 132 LEU A CA 1
ATOM 1061 C C . LEU A 1 132 ? 2.856 -9.416 -4.268 1.00 85.06 132 LEU A C 1
ATOM 1063 O O . LEU A 1 132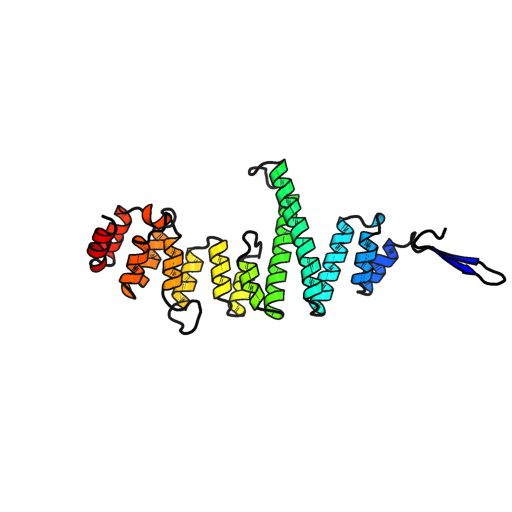 ? 3.361 -8.318 -4.025 1.00 85.06 132 LEU A O 1
ATOM 1067 N N . ILE A 1 133 ? 1.537 -9.555 -4.453 1.00 90.38 133 ILE A N 1
ATOM 1068 C CA . ILE A 1 133 ? 0.610 -8.414 -4.494 1.00 90.38 133 ILE A CA 1
ATOM 1069 C C . ILE A 1 133 ? 0.583 -7.696 -3.140 1.00 90.38 133 ILE A C 1
ATOM 1071 O O . ILE A 1 133 ? 0.738 -6.477 -3.086 1.00 90.38 133 ILE A O 1
ATOM 1075 N N . ALA A 1 134 ? 0.463 -8.435 -2.034 1.00 89.06 134 ALA A N 1
ATOM 1076 C CA . ALA A 1 134 ? 0.474 -7.843 -0.696 1.00 89.06 134 ALA A CA 1
ATOM 1077 C C . ALA A 1 134 ? 1.803 -7.127 -0.394 1.00 89.06 134 ALA A C 1
ATOM 1079 O O . ALA A 1 134 ? 1.828 -6.094 0.276 1.00 89.06 134 ALA A O 1
ATOM 1080 N N . SER A 1 135 ? 2.924 -7.649 -0.901 1.00 87.06 135 SER A N 1
ATOM 1081 C CA . SER A 1 135 ? 4.234 -7.001 -0.772 1.00 87.06 135 SER A CA 1
ATOM 1082 C C . SER A 1 135 ? 4.296 -5.686 -1.549 1.00 87.06 135 SER A C 1
ATOM 1084 O O . SER A 1 135 ? 4.761 -4.696 -0.995 1.00 87.06 135 SER A O 1
ATOM 1086 N N . LEU A 1 136 ? 3.741 -5.635 -2.765 1.00 87.31 136 LEU A N 1
ATOM 1087 C CA . LEU A 1 136 ? 3.603 -4.396 -3.540 1.00 87.31 136 LEU A CA 1
ATOM 1088 C C . LEU A 1 136 ? 2.723 -3.361 -2.828 1.00 87.31 136 LEU A C 1
ATOM 1090 O O . LEU A 1 136 ? 3.084 -2.188 -2.761 1.00 87.31 136 LEU A O 1
ATOM 1094 N N . MET A 1 137 ? 1.577 -3.776 -2.283 1.00 91.62 137 MET A N 1
ATOM 1095 C CA . MET A 1 137 ? 0.648 -2.862 -1.603 1.00 91.62 137 MET A CA 1
ATOM 1096 C C . MET A 1 137 ? 1.216 -2.293 -0.303 1.00 91.62 137 MET A C 1
ATOM 1098 O O . MET A 1 137 ? 0.870 -1.181 0.073 1.00 91.62 137 MET A O 1
ATOM 1102 N N . ARG A 1 138 ? 2.120 -3.014 0.370 1.00 88.56 138 ARG A N 1
ATOM 1103 C CA . ARG A 1 138 ? 2.767 -2.536 1.600 1.00 88.56 138 ARG A CA 1
ATOM 1104 C C . ARG A 1 138 ? 3.840 -1.473 1.369 1.00 88.56 138 ARG A C 1
ATOM 1106 O O . ARG A 1 138 ? 4.216 -0.814 2.340 1.00 88.56 138 ARG A O 1
ATOM 1113 N N . LEU A 1 139 ? 4.318 -1.292 0.135 1.00 84.81 139 LEU A N 1
ATOM 1114 C CA . LEU A 1 139 ? 5.330 -0.284 -0.174 1.00 84.81 139 LEU A CA 1
ATOM 1115 C C . LEU A 1 139 ? 4.786 1.134 0.096 1.00 84.81 139 LEU A C 1
ATOM 1117 O O . LEU A 1 139 ? 3.712 1.478 -0.403 1.00 84.81 139 LEU A O 1
ATOM 1121 N N . PRO A 1 140 ? 5.506 1.973 0.865 1.00 76.75 140 PRO A N 1
ATOM 1122 C CA . PRO A 1 140 ? 5.039 3.310 1.246 1.00 76.75 140 PRO A CA 1
ATOM 1123 C C . PRO A 1 140 ? 4.973 4.279 0.057 1.00 76.75 140 PRO A C 1
ATOM 1125 O O . PRO A 1 140 ? 4.203 5.233 0.065 1.00 76.75 140 PRO A O 1
ATOM 1128 N N . ASP A 1 141 ? 5.770 4.025 -0.975 1.00 81.38 141 ASP A N 1
ATOM 1129 C CA . ASP A 1 141 ? 5.883 4.794 -2.209 1.00 81.38 141 ASP A CA 1
ATOM 1130 C C . ASP A 1 141 ? 5.121 4.140 -3.374 1.00 81.38 141 ASP A C 1
ATOM 1132 O O . ASP A 1 141 ? 5.396 4.430 -4.539 1.00 81.38 141 ASP A O 1
ATOM 1136 N N . ASN A 1 142 ? 4.171 3.244 -3.087 1.00 86.19 142 ASN A N 1
ATOM 1137 C CA . ASN A 1 142 ? 3.326 2.636 -4.107 1.00 86.19 142 ASN A CA 1
ATOM 1138 C C . ASN A 1 142 ? 2.531 3.723 -4.856 1.00 86.19 142 ASN A C 1
ATOM 1140 O O . ASN A 1 142 ? 1.723 4.459 -4.285 1.00 86.19 142 ASN A O 1
ATOM 1144 N N . MET A 1 143 ? 2.755 3.804 -6.167 1.00 88.19 143 MET A N 1
ATOM 1145 C CA . MET A 1 143 ? 2.139 4.769 -7.069 1.00 88.19 143 MET A CA 1
ATOM 1146 C C . MET A 1 143 ? 1.070 4.132 -7.958 1.00 88.19 143 MET A C 1
ATOM 1148 O O . MET A 1 143 ? 0.626 4.780 -8.895 1.00 88.19 143 MET A O 1
ATOM 1152 N N . CYS A 1 144 ? 0.593 2.920 -7.667 1.00 91.69 144 CYS A N 1
ATOM 1153 C CA . CYS A 1 144 ? -0.480 2.276 -8.425 1.00 91.69 144 CYS A CA 1
ATOM 1154 C C . CYS A 1 144 ? -1.661 3.232 -8.654 1.00 91.69 144 CYS A C 1
ATOM 1156 O O . CYS A 1 144 ? -2.103 3.936 -7.737 1.00 91.69 144 CYS A O 1
ATOM 1158 N N . ILE A 1 145 ? -2.188 3.231 -9.879 1.00 92.38 145 ILE A N 1
ATOM 1159 C CA . ILE A 1 145 ? -3.364 4.012 -10.255 1.00 92.38 145 ILE A CA 1
ATOM 1160 C C . ILE A 1 145 ? -4.555 3.431 -9.500 1.00 92.38 145 ILE A C 1
ATOM 1162 O O . ILE A 1 145 ? -4.902 2.265 -9.696 1.00 92.38 145 ILE A O 1
ATOM 1166 N N . LEU A 1 146 ? -5.180 4.244 -8.645 1.00 92.25 146 LEU A N 1
ATOM 1167 C CA . LEU A 1 146 ? -6.229 3.791 -7.732 1.00 92.25 146 LEU A CA 1
ATOM 1168 C C . LEU A 1 146 ? -7.394 3.129 -8.477 1.00 92.25 146 LEU A C 1
ATOM 1170 O O . LEU A 1 146 ? -7.708 1.984 -8.190 1.00 92.25 146 LEU A O 1
ATOM 1174 N N . ALA A 1 147 ? -7.978 3.809 -9.468 1.00 91.88 147 ALA A N 1
ATOM 1175 C CA . ALA A 1 147 ? -9.145 3.304 -10.197 1.00 91.88 147 ALA A CA 1
ATOM 1176 C C . ALA A 1 147 ? -8.876 1.964 -10.906 1.00 91.88 147 ALA A C 1
ATOM 1178 O O . ALA A 1 147 ? -9.694 1.047 -10.847 1.00 91.88 147 ALA A O 1
ATOM 1179 N N . ASP A 1 148 ? -7.707 1.831 -11.538 1.00 91.00 148 ASP A N 1
ATOM 1180 C CA . ASP A 1 148 ? -7.300 0.583 -12.185 1.00 91.00 148 ASP A CA 1
ATOM 1181 C C . ASP A 1 148 ? -7.081 -0.524 -11.151 1.00 91.00 148 ASP A C 1
ATOM 1183 O O . ASP A 1 148 ? -7.540 -1.646 -11.342 1.00 91.00 148 ASP A O 1
ATOM 1187 N N . SER A 1 149 ? -6.407 -0.206 -10.046 1.00 93.94 149 SER A N 1
ATOM 1188 C CA . SER A 1 149 ? -6.063 -1.177 -9.005 1.00 93.94 149 SER A CA 1
ATOM 1189 C C . SER A 1 149 ? -7.291 -1.668 -8.250 1.00 93.94 149 SER A C 1
ATOM 1191 O O . SER A 1 149 ? -7.415 -2.869 -8.040 1.00 93.94 149 SER A O 1
ATOM 1193 N N . GLU A 1 150 ? -8.221 -0.769 -7.906 1.00 94.81 150 GLU A N 1
ATOM 1194 C CA . GLU A 1 150 ? -9.520 -1.111 -7.316 1.00 94.81 150 GLU A CA 1
ATOM 1195 C C . GLU A 1 150 ? -10.250 -2.118 -8.206 1.00 94.81 150 GLU A C 1
ATOM 1197 O O . GLU A 1 150 ? -10.580 -3.216 -7.760 1.00 94.81 150 GLU A O 1
ATOM 1202 N N . ARG A 1 151 ? -10.422 -1.782 -9.490 1.00 94.75 151 ARG A N 1
ATOM 1203 C CA . ARG A 1 151 ? -11.107 -2.640 -10.460 1.00 94.75 151 ARG A CA 1
ATOM 1204 C C . ARG A 1 151 ? -10.448 -4.015 -10.565 1.00 94.75 151 ARG A C 1
ATOM 1206 O O . ARG A 1 151 ? -11.119 -5.033 -10.454 1.00 94.75 151 ARG A O 1
ATOM 1213 N N . ILE A 1 152 ? -9.132 -4.045 -10.745 1.00 93.06 152 ILE A N 1
ATOM 1214 C CA . ILE A 1 152 ? -8.367 -5.276 -10.948 1.00 93.06 152 ILE A CA 1
ATOM 1215 C C . ILE A 1 152 ? -8.410 -6.184 -9.708 1.00 93.06 152 ILE A C 1
ATOM 1217 O O . ILE A 1 152 ? -8.606 -7.392 -9.841 1.00 93.06 152 ILE A O 1
ATOM 1221 N N . LEU A 1 153 ? -8.236 -5.622 -8.508 1.00 95.12 153 LEU A N 1
ATOM 1222 C CA . LEU A 1 153 ? -8.267 -6.384 -7.257 1.00 95.12 153 LEU A CA 1
ATOM 1223 C C . LEU A 1 153 ? -9.674 -6.917 -6.963 1.00 95.12 153 LEU A C 1
ATOM 1225 O O . LEU A 1 153 ? -9.809 -8.063 -6.536 1.00 95.12 153 LEU A O 1
ATOM 1229 N N . MET A 1 154 ? -10.718 -6.129 -7.248 1.00 93.88 154 MET A N 1
ATOM 1230 C CA . MET A 1 154 ? -12.110 -6.576 -7.138 1.00 93.88 154 MET A CA 1
ATOM 1231 C C . MET A 1 154 ? -12.426 -7.710 -8.120 1.00 93.88 154 MET A C 1
ATOM 1233 O O . MET A 1 154 ? -12.990 -8.720 -7.705 1.00 93.88 154 MET A O 1
ATOM 1237 N N . GLU A 1 155 ? -12.027 -7.578 -9.390 1.00 94.69 155 GLU A N 1
ATOM 1238 C CA . GLU A 1 155 ? -12.227 -8.597 -10.435 1.00 94.69 155 GLU A CA 1
ATOM 1239 C C . GLU A 1 155 ? -11.615 -9.957 -10.050 1.00 94.69 155 GLU A C 1
ATOM 1241 O O . GLU A 1 155 ? -12.190 -10.998 -10.359 1.00 94.69 155 GLU A O 1
ATOM 1246 N N . HIS A 1 156 ? -10.477 -9.958 -9.347 1.00 92.75 156 HIS A N 1
ATOM 1247 C CA . HIS A 1 156 ? -9.753 -11.176 -8.953 1.00 92.75 156 HIS A CA 1
ATOM 1248 C C . HIS A 1 156 ? -10.016 -11.606 -7.497 1.00 92.75 156 HIS A C 1
ATOM 1250 O O . HIS A 1 156 ? -9.347 -12.507 -6.990 1.00 92.75 156 HIS A O 1
ATOM 1256 N N . GLY A 1 157 ? -10.961 -10.966 -6.797 1.00 91.81 157 GLY A N 1
ATOM 1257 C CA . GLY A 1 157 ? -11.320 -11.313 -5.416 1.00 91.81 157 GLY A CA 1
ATOM 1258 C C . GLY A 1 157 ? -10.216 -11.064 -4.377 1.00 91.81 157 GLY A C 1
ATOM 1259 O O . GLY A 1 157 ? -10.224 -11.669 -3.305 1.00 91.81 157 GLY A O 1
ATOM 1260 N N . LYS A 1 158 ? -9.257 -10.181 -4.673 1.00 93.81 158 LYS A N 1
ATOM 1261 C CA . LYS A 1 158 ? -8.105 -9.842 -3.819 1.00 93.81 158 LYS A CA 1
ATOM 1262 C C . LYS A 1 158 ? -8.455 -8.736 -2.821 1.00 93.81 158 LYS A C 1
ATOM 1264 O O . LYS A 1 158 ? -7.940 -7.619 -2.876 1.00 93.81 158 LYS A O 1
ATOM 1269 N N . PHE A 1 159 ? -9.404 -9.032 -1.930 1.00 93.75 159 PHE A N 1
ATOM 1270 C CA . PHE A 1 159 ? -9.968 -8.043 -1.001 1.00 93.75 159 PHE A CA 1
ATOM 1271 C C . PHE A 1 159 ? -9.002 -7.627 0.111 1.00 93.75 159 PHE A C 1
ATOM 1273 O O . PHE A 1 159 ? -9.040 -6.477 0.536 1.00 93.75 159 PHE A O 1
ATOM 1280 N N . TYR A 1 160 ? -8.125 -8.524 0.569 1.00 92.56 160 TYR A N 1
ATOM 1281 C CA . TYR A 1 160 ? -7.126 -8.175 1.582 1.00 92.56 160 TYR A CA 1
ATOM 1282 C C . TYR A 1 160 ? -6.113 -7.164 1.028 1.00 92.56 160 TYR A C 1
ATOM 1284 O O . TYR A 1 160 ? -5.801 -6.160 1.661 1.00 92.56 160 TYR A O 1
ATOM 1292 N N . GLU A 1 161 ? -5.660 -7.367 -0.205 1.00 94.19 161 GLU A N 1
ATOM 1293 C CA . GLU A 1 161 ? -4.762 -6.447 -0.896 1.00 94.19 161 GLU A CA 1
ATOM 1294 C C . GLU A 1 161 ? -5.451 -5.122 -1.242 1.00 94.19 161 GLU A C 1
ATOM 1296 O O . GLU A 1 161 ? -4.820 -4.067 -1.173 1.00 94.19 161 GLU A O 1
ATOM 1301 N N . LEU A 1 162 ? -6.751 -5.157 -1.549 1.00 94.75 162 LEU A N 1
ATOM 1302 C CA . LEU A 1 162 ? -7.563 -3.953 -1.720 1.00 94.75 162 LEU A CA 1
ATOM 1303 C C . LEU A 1 162 ? -7.683 -3.153 -0.415 1.00 94.75 162 LEU A C 1
ATOM 1305 O O . LEU A 1 162 ? -7.560 -1.929 -0.433 1.00 94.75 162 LEU A O 1
ATOM 1309 N N . TYR A 1 163 ? -7.862 -3.836 0.717 1.00 94.56 163 TYR A N 1
ATOM 1310 C CA . TYR A 1 163 ? -7.817 -3.214 2.037 1.00 94.56 163 TYR A CA 1
ATOM 1311 C C . TYR A 1 163 ? -6.461 -2.534 2.288 1.00 94.56 163 TYR A C 1
ATOM 1313 O O . TYR A 1 163 ? -6.437 -1.358 2.649 1.00 94.56 163 TYR A O 1
ATOM 1321 N N . LEU A 1 164 ? -5.340 -3.219 2.018 1.00 93.69 164 LEU A N 1
ATOM 1322 C CA . LEU A 1 164 ? -3.999 -2.636 2.166 1.00 93.69 164 LEU A CA 1
ATOM 1323 C C . LEU A 1 164 ? -3.823 -1.383 1.296 1.00 93.69 164 LEU A C 1
ATOM 1325 O O . LEU A 1 164 ? -3.261 -0.387 1.751 1.00 93.69 164 LEU A O 1
ATOM 1329 N N . LEU A 1 165 ? -4.334 -1.405 0.061 1.00 93.44 165 LEU A N 1
ATOM 1330 C CA . LEU A 1 165 ? -4.315 -0.241 -0.823 1.00 93.44 165 LEU A CA 1
ATOM 1331 C C . LEU A 1 165 ? -5.086 0.941 -0.214 1.00 93.44 165 LEU A C 1
ATOM 1333 O O . LEU A 1 165 ? -4.586 2.065 -0.227 1.00 93.44 165 LEU A O 1
ATOM 1337 N N . TYR A 1 166 ? -6.281 0.707 0.334 1.00 94.31 166 TYR A N 1
ATOM 1338 C CA . TYR A 1 166 ? -7.070 1.759 0.981 1.00 94.31 166 TYR A CA 1
ATOM 1339 C C . TYR A 1 166 ? -6.423 2.288 2.259 1.00 94.31 166 TYR A C 1
ATOM 1341 O O . TYR A 1 166 ? -6.407 3.502 2.461 1.00 94.31 166 TYR A O 1
ATOM 1349 N N . GLU A 1 167 ? -5.845 1.410 3.082 1.00 92.25 167 GLU A N 1
ATOM 1350 C CA . GLU A 1 167 ? -5.087 1.784 4.277 1.00 92.25 167 GLU A CA 1
ATOM 1351 C C . GLU A 1 167 ? -3.928 2.720 3.917 1.00 92.25 167 GLU A C 1
ATOM 1353 O O . GLU A 1 167 ? -3.833 3.821 4.457 1.00 92.25 167 GLU A O 1
ATOM 1358 N N . LYS A 1 168 ? -3.092 2.342 2.942 1.00 90.56 168 LYS A N 1
ATOM 1359 C CA . LYS A 1 168 ? -1.930 3.148 2.530 1.00 90.56 168 LYS A CA 1
ATOM 1360 C C . LYS A 1 168 ? -2.289 4.461 1.846 1.00 90.56 168 LYS A C 1
ATOM 1362 O O . LYS A 1 168 ? -1.475 5.380 1.831 1.00 90.56 168 LYS A O 1
ATOM 1367 N N . ARG A 1 169 ? -3.486 4.562 1.270 1.00 90.25 169 ARG A N 1
ATOM 1368 C CA . ARG A 1 169 ? -3.997 5.791 0.646 1.00 90.25 169 ARG A CA 1
ATOM 1369 C C . ARG A 1 169 ? -4.833 6.647 1.600 1.00 90.25 169 ARG A C 1
ATOM 1371 O O . ARG A 1 169 ? -5.399 7.638 1.147 1.00 90.25 169 ARG A O 1
ATOM 1378 N N . SER A 1 170 ? -4.930 6.271 2.879 1.00 91.69 170 SER A N 1
ATOM 1379 C CA . SER A 1 170 ? -5.772 6.935 3.885 1.00 91.69 170 SER A CA 1
ATOM 1380 C C . SER A 1 170 ? -7.239 7.067 3.454 1.00 91.69 170 SER A C 1
ATOM 1382 O O . SER A 1 170 ? -7.938 8.009 3.818 1.00 91.69 170 SER A O 1
ATOM 1384 N N . LEU A 1 171 ? -7.737 6.108 2.666 1.00 93.94 171 LEU A N 1
ATOM 1385 C CA . LEU A 1 171 ? -9.134 6.049 2.235 1.00 93.94 171 LEU A CA 1
ATOM 1386 C C . LEU A 1 171 ? -9.966 5.327 3.300 1.00 93.94 171 LEU A C 1
ATOM 1388 O O . LEU A 1 171 ? -10.545 4.270 3.044 1.00 93.94 171 LEU A O 1
ATOM 1392 N N . HIS A 1 172 ? -10.003 5.905 4.504 1.00 95.25 172 HIS A N 1
ATOM 1393 C CA . HIS A 1 172 ? -10.542 5.284 5.720 1.00 95.25 172 HIS A CA 1
ATOM 1394 C C . HIS A 1 172 ? -11.966 4.756 5.538 1.00 95.25 172 HIS A C 1
ATOM 1396 O O . HIS A 1 172 ? -12.255 3.611 5.875 1.00 95.25 172 HIS A O 1
ATOM 1402 N N . GLN A 1 173 ? -12.841 5.551 4.921 1.00 94.38 173 GLN A N 1
ATOM 1403 C CA . GLN A 1 173 ? -14.234 5.164 4.714 1.00 94.38 173 GLN A CA 1
ATOM 1404 C C . GLN A 1 173 ? -14.380 3.963 3.768 1.00 94.38 173 GLN A C 1
ATOM 1406 O O . GLN A 1 173 ? -15.173 3.066 4.044 1.00 94.38 173 GLN A O 1
ATOM 1411 N N . LYS A 1 174 ? -13.589 3.900 2.685 1.00 95.19 174 LYS A N 1
ATOM 1412 C CA . LYS A 1 174 ? -13.589 2.745 1.770 1.00 95.19 174 LYS A CA 1
ATOM 1413 C C . LYS A 1 174 ? -12.985 1.501 2.428 1.00 95.19 174 LYS A C 1
ATOM 1415 O O . LYS A 1 174 ? -13.507 0.408 2.228 1.00 95.19 174 LYS A O 1
ATOM 1420 N N . ALA A 1 175 ? -11.914 1.665 3.210 1.00 95.44 175 ALA A N 1
ATOM 1421 C CA . ALA A 1 175 ? -11.272 0.573 3.944 1.00 95.44 175 ALA A CA 1
ATOM 1422 C C . ALA A 1 175 ? -12.239 -0.076 4.940 1.00 95.44 175 ALA A C 1
ATOM 1424 O O . ALA A 1 175 ? -12.461 -1.282 4.891 1.00 95.44 175 ALA A O 1
ATOM 1425 N N . LEU A 1 176 ? -12.858 0.736 5.797 1.00 95.00 176 LEU A N 1
ATOM 1426 C CA . LEU A 1 176 ? -13.767 0.266 6.839 1.00 95.00 176 LEU A CA 1
ATOM 1427 C C . LEU A 1 176 ? -15.075 -0.293 6.266 1.00 95.00 176 LEU A C 1
ATOM 1429 O O . LEU A 1 176 ? -15.576 -1.294 6.771 1.00 95.00 176 LEU A O 1
ATOM 1433 N N . ALA A 1 177 ? -15.600 0.290 5.180 1.00 95.19 177 ALA A N 1
ATOM 1434 C CA . ALA A 1 177 ? -16.747 -0.275 4.468 1.00 95.19 177 ALA A CA 1
ATOM 1435 C C . ALA A 1 177 ? -16.432 -1.671 3.914 1.00 95.19 177 ALA A C 1
ATOM 1437 O O . ALA A 1 177 ? -17.204 -2.601 4.123 1.00 95.19 177 ALA A O 1
ATOM 1438 N N . LEU A 1 178 ? -15.260 -1.843 3.290 1.00 94.19 178 LEU A N 1
ATOM 1439 C CA . LEU A 1 178 ? -14.824 -3.144 2.785 1.00 94.19 178 LEU A CA 1
ATOM 1440 C C . LEU A 1 178 ? -14.671 -4.178 3.909 1.00 94.19 178 LEU A C 1
ATOM 1442 O O . LEU A 1 178 ? -15.070 -5.327 3.726 1.00 94.19 178 LEU A O 1
ATOM 1446 N N . LEU A 1 179 ? -14.105 -3.785 5.055 1.00 94.19 179 LEU A N 1
ATOM 1447 C CA . LEU A 1 179 ? -13.990 -4.665 6.219 1.00 94.19 179 LEU A CA 1
ATOM 1448 C C . LEU A 1 179 ? -15.368 -5.075 6.743 1.00 94.19 179 LEU A C 1
ATOM 1450 O O . LEU A 1 179 ? -15.613 -6.263 6.923 1.00 94.19 179 LEU A O 1
ATOM 1454 N N . LYS A 1 180 ? -16.292 -4.122 6.901 1.00 93.19 180 LYS A N 1
ATOM 1455 C CA . LYS A 1 180 ? -17.664 -4.390 7.351 1.00 93.19 180 LYS A CA 1
ATOM 1456 C C . LYS A 1 180 ? -18.407 -5.343 6.409 1.00 93.19 180 LYS A C 1
ATOM 1458 O O . LYS A 1 180 ? -18.996 -6.316 6.867 1.00 93.19 180 LYS A O 1
ATOM 1463 N N . ASP A 1 181 ? -18.332 -5.112 5.099 1.00 92.44 181 ASP A N 1
ATOM 1464 C CA . ASP A 1 181 ? -19.001 -5.948 4.092 1.00 92.44 181 ASP A CA 1
ATOM 1465 C C . ASP A 1 181 ? -18.475 -7.393 4.079 1.00 92.44 181 ASP A C 1
ATOM 1467 O O . ASP A 1 181 ? -19.176 -8.323 3.673 1.00 92.44 181 ASP A O 1
ATOM 1471 N N . ARG A 1 182 ? -17.218 -7.592 4.495 1.00 91.19 182 ARG A N 1
ATOM 1472 C CA . ARG A 1 182 ? -16.536 -8.892 4.481 1.00 91.19 182 ARG A CA 1
ATOM 1473 C C . ARG A 1 182 ? -16.444 -9.554 5.858 1.00 91.19 182 ARG A C 1
ATOM 1475 O O . ARG A 1 182 ? -16.149 -10.746 5.900 1.00 91.19 182 ARG A O 1
ATOM 1482 N N . ALA A 1 183 ? -16.779 -8.848 6.938 1.00 89.94 183 ALA A N 1
ATOM 1483 C CA . ALA A 1 183 ? -16.656 -9.318 8.319 1.00 89.94 183 ALA A CA 1
ATOM 1484 C C . ALA A 1 183 ? -17.410 -10.632 8.583 1.00 89.94 183 ALA A C 1
ATOM 1486 O O . ALA A 1 183 ? -16.919 -11.496 9.306 1.00 89.94 183 ALA A O 1
ATOM 1487 N N . HIS A 1 184 ? -18.574 -10.825 7.956 1.00 86.69 184 HIS A N 1
ATOM 1488 C CA . HIS A 1 184 ? -19.396 -12.027 8.136 1.00 86.69 184 HIS A CA 1
ATOM 1489 C C . HIS A 1 184 ? -19.036 -13.183 7.184 1.00 86.69 184 HIS A C 1
ATOM 1491 O O . HIS A 1 184 ? -19.732 -14.199 7.173 1.00 86.69 184 HIS A O 1
ATOM 1497 N N . ILE A 1 185 ? -17.981 -13.053 6.367 1.00 87.31 185 ILE A N 1
ATOM 1498 C CA . ILE A 1 185 ? -17.537 -14.118 5.459 1.00 87.31 185 ILE A CA 1
ATOM 1499 C C . ILE A 1 185 ? -16.497 -14.992 6.174 1.00 87.31 185 ILE A C 1
ATOM 1501 O O . ILE A 1 185 ? -15.345 -14.569 6.332 1.00 87.31 185 ILE A O 1
ATOM 1505 N N . PRO A 1 186 ? -16.862 -16.228 6.562 1.00 78.94 186 PRO A N 1
ATOM 1506 C CA . PRO A 1 186 ? -15.988 -17.084 7.348 1.00 78.94 186 PRO A CA 1
ATOM 1507 C C . PRO A 1 186 ? -14.766 -17.528 6.535 1.00 78.94 186 PRO A C 1
ATOM 1509 O O . PRO A 1 186 ? -14.806 -17.602 5.306 1.00 78.94 186 PRO A O 1
ATOM 1512 N N . VAL A 1 187 ? -13.685 -17.888 7.235 1.00 80.12 187 VAL A N 1
ATOM 1513 C CA . VAL A 1 187 ? -12.446 -18.461 6.656 1.00 80.12 187 VAL A CA 1
ATOM 1514 C C . VAL A 1 187 ? -11.618 -17.461 5.826 1.00 80.12 187 VAL A C 1
ATOM 1516 O O . VAL A 1 187 ? -10.619 -17.827 5.211 1.00 80.12 187 VAL A O 1
ATOM 1519 N N . THR A 1 188 ? -11.970 -16.174 5.834 1.00 85.31 188 THR A N 1
ATOM 1520 C CA . THR A 1 188 ? -11.158 -15.124 5.202 1.00 85.31 188 THR A CA 1
ATOM 1521 C C . THR A 1 188 ? -10.289 -14.396 6.225 1.00 85.31 188 THR A C 1
ATOM 1523 O O . THR A 1 188 ? -10.633 -14.320 7.401 1.00 85.31 188 THR A O 1
ATOM 1526 N N . ILE A 1 189 ? -9.175 -13.808 5.773 1.00 85.31 189 ILE A N 1
ATOM 1527 C CA . ILE A 1 189 ? -8.316 -12.941 6.609 1.00 85.31 189 ILE A CA 1
ATOM 1528 C C . ILE A 1 189 ? -9.101 -11.716 7.117 1.00 85.31 189 ILE A C 1
ATOM 1530 O O . ILE A 1 189 ? -8.785 -11.170 8.164 1.00 85.31 189 ILE A O 1
ATOM 1534 N N . LEU A 1 190 ? -10.131 -11.297 6.372 1.00 86.81 190 LEU A N 1
ATOM 1535 C CA . LEU A 1 190 ? -10.997 -10.161 6.694 1.00 86.81 190 LEU A CA 1
ATOM 1536 C C . LEU A 1 190 ? -12.206 -10.535 7.567 1.00 86.81 190 LEU A C 1
ATOM 1538 O O . LEU A 1 190 ? -13.084 -9.702 7.770 1.00 86.81 190 LEU A O 1
ATOM 1542 N N . SER A 1 191 ? -12.284 -11.782 8.034 1.00 86.44 191 SER A N 1
ATOM 1543 C CA . SER A 1 191 ? -13.393 -12.264 8.853 1.00 86.44 191 SER A CA 1
ATOM 1544 C C . SER A 1 191 ? -13.339 -11.662 10.259 1.00 86.44 191 SER A C 1
ATOM 1546 O O . SER A 1 191 ? -12.276 -11.588 10.872 1.00 86.44 191 SER A O 1
ATOM 1548 N N . GLY A 1 192 ? -14.508 -11.329 10.804 1.00 89.12 192 GLY A N 1
ATOM 1549 C CA . GLY A 1 192 ? -14.668 -10.776 12.147 1.00 89.12 192 GLY A CA 1
ATOM 1550 C C . GLY A 1 192 ? -14.439 -9.265 12.236 1.00 89.12 192 GLY A C 1
ATOM 1551 O O . GLY A 1 192 ? -14.257 -8.564 11.241 1.00 89.12 192 GLY A O 1
ATOM 1552 N N . CYS A 1 193 ? -14.475 -8.751 13.464 1.00 91.25 193 CYS A N 1
ATOM 1553 C CA . CYS A 1 193 ? -14.326 -7.326 13.753 1.00 91.25 193 CYS A CA 1
ATOM 1554 C C . CYS A 1 193 ? -12.875 -6.905 14.045 1.00 91.25 193 CYS A C 1
ATOM 1556 O O . CYS A 1 193 ? -12.587 -5.711 14.023 1.00 91.25 193 CYS A O 1
ATOM 1558 N N . GLU A 1 194 ? -11.951 -7.849 14.255 1.00 91.00 194 GLU A N 1
ATOM 1559 C CA . GLU A 1 194 ? -10.605 -7.583 14.783 1.00 91.00 194 GLU A CA 1
ATOM 1560 C C . GLU A 1 194 ? -9.785 -6.611 13.921 1.00 91.00 194 GLU A C 1
ATOM 1562 O O . GLU A 1 194 ? -9.252 -5.630 14.437 1.00 91.00 194 GLU A O 1
ATOM 1567 N N . LEU A 1 195 ? -9.749 -6.799 12.596 1.00 91.81 195 LEU A N 1
ATOM 1568 C CA . LEU A 1 195 ? -9.070 -5.852 11.701 1.00 91.81 195 LEU A CA 1
ATOM 1569 C C . LEU A 1 195 ? -9.737 -4.473 11.692 1.00 91.81 195 LEU A C 1
ATOM 1571 O O . LEU A 1 195 ? -9.048 -3.464 11.563 1.00 91.81 195 LEU A O 1
ATOM 1575 N N . THR A 1 196 ? -11.062 -4.412 11.848 1.00 94.06 196 THR A N 1
ATOM 1576 C CA . THR A 1 196 ? -11.778 -3.130 11.926 1.00 94.06 196 THR A CA 1
ATOM 1577 C C . THR A 1 196 ? -11.421 -2.408 13.219 1.00 94.06 196 THR A C 1
ATOM 1579 O O . THR A 1 196 ? -11.101 -1.225 13.178 1.00 94.06 196 THR A O 1
ATOM 1582 N N . VAL A 1 197 ? -11.396 -3.121 14.348 1.00 94.19 197 VAL A N 1
ATOM 1583 C CA . VAL A 1 197 ? -10.975 -2.590 15.652 1.00 94.19 197 VAL A CA 1
ATOM 1584 C C . VAL A 1 197 ? -9.545 -2.057 15.578 1.00 94.19 197 VAL A C 1
ATOM 1586 O O . VAL A 1 197 ? -9.322 -0.888 15.885 1.00 94.19 197 VAL A O 1
ATOM 1589 N N . GLN A 1 198 ? -8.598 -2.858 15.079 1.00 93.69 198 GLN A N 1
ATOM 1590 C CA . GLN A 1 198 ? -7.199 -2.442 14.927 1.00 93.69 198 GLN A CA 1
ATOM 1591 C C . GLN A 1 198 ? -7.041 -1.235 13.995 1.00 93.69 198 GLN A C 1
ATOM 1593 O O . GLN A 1 198 ? -6.174 -0.390 14.214 1.00 93.69 198 GLN A O 1
ATOM 1598 N N . TYR A 1 199 ? -7.853 -1.143 12.938 1.00 94.25 199 TYR A N 1
ATOM 1599 C CA . TYR A 1 199 ? -7.837 0.014 12.047 1.00 94.25 199 TYR A CA 1
ATOM 1600 C C . TYR A 1 199 ? -8.339 1.269 12.759 1.00 94.25 199 TYR A C 1
ATOM 1602 O O . TYR A 1 199 ? -7.701 2.314 12.678 1.00 94.25 199 TYR A O 1
ATOM 1610 N N . LEU A 1 200 ? -9.467 1.166 13.467 1.00 94.38 200 LEU A N 1
ATOM 1611 C CA . LEU A 1 200 ? -10.084 2.278 14.189 1.00 94.38 200 LEU A CA 1
ATOM 1612 C C . LEU A 1 200 ? -9.204 2.786 15.337 1.00 94.38 200 LEU A C 1
ATOM 1614 O O . LEU A 1 200 ? -9.126 3.994 15.529 1.00 94.38 200 LEU A O 1
ATOM 1618 N N . GLN A 1 201 ? -8.491 1.898 16.033 1.00 93.88 201 GLN A N 1
ATOM 1619 C CA . GLN A 1 201 ? -7.548 2.260 17.102 1.00 93.88 201 GLN A CA 1
ATOM 1620 C C . GLN A 1 201 ? -6.361 3.101 16.604 1.00 93.88 201 GLN A C 1
ATOM 1622 O O . GLN A 1 201 ? -5.786 3.859 17.373 1.00 93.88 201 GLN A O 1
ATOM 1627 N N . LYS A 1 202 ? -6.014 3.016 15.314 1.00 92.88 202 LYS A N 1
ATOM 1628 C CA . LYS A 1 202 ? -4.961 3.842 14.694 1.00 92.88 202 LYS A CA 1
ATOM 1629 C C . LYS A 1 202 ? -5.475 5.194 14.192 1.00 92.88 202 LYS A C 1
ATOM 1631 O O . LYS A 1 202 ? -4.703 5.982 13.647 1.00 92.88 202 LYS A O 1
ATOM 1636 N N . LEU A 1 203 ? -6.781 5.455 14.281 1.00 92.94 203 LEU A N 1
ATOM 1637 C CA . LEU A 1 203 ? -7.371 6.719 13.850 1.00 92.94 203 LEU A CA 1
ATOM 1638 C C . LEU A 1 203 ? -7.465 7.681 15.036 1.00 92.94 203 LEU A C 1
ATOM 1640 O O . LEU A 1 203 ? -8.077 7.376 16.052 1.00 92.94 203 LEU A O 1
ATOM 1644 N N . GLY A 1 204 ? -6.897 8.876 14.878 1.00 90.56 204 GLY A N 1
ATOM 1645 C CA . GLY A 1 204 ? -7.010 9.945 15.870 1.00 90.56 204 GLY A CA 1
ATOM 1646 C C . GLY A 1 204 ? -8.252 10.828 15.696 1.00 90.56 204 GLY A C 1
ATOM 1647 O O . GLY A 1 204 ? -9.116 10.592 14.844 1.00 90.56 204 GLY A O 1
ATOM 1648 N N . ASN A 1 205 ? -8.282 11.932 16.454 1.00 90.56 205 ASN A N 1
ATOM 1649 C CA . ASN A 1 205 ? -9.417 12.864 16.536 1.00 90.56 205 ASN A CA 1
ATOM 1650 C C . ASN A 1 205 ? -9.948 13.385 15.193 1.00 90.56 205 ASN A C 1
ATOM 1652 O O . ASN A 1 205 ? -11.145 13.634 15.054 1.00 90.56 205 ASN A O 1
ATOM 1656 N N . ALA A 1 206 ? -9.072 13.534 14.194 1.00 91.62 206 ALA A N 1
ATOM 1657 C CA . ALA A 1 206 ? -9.439 14.028 12.868 1.00 91.62 206 ALA A CA 1
ATOM 1658 C C . ALA A 1 206 ? -10.491 13.154 12.160 1.00 91.62 206 ALA A C 1
ATOM 1660 O O . ALA A 1 206 ? -11.204 13.644 11.291 1.00 91.62 206 ALA A O 1
ATOM 1661 N N . ASN A 1 207 ? -10.593 11.875 12.534 1.00 93.56 207 ASN A N 1
ATOM 1662 C CA . ASN A 1 207 ? -11.505 10.910 11.929 1.00 93.56 207 ASN A CA 1
ATOM 1663 C C . ASN A 1 207 ? -12.573 10.406 12.916 1.00 93.56 207 ASN A C 1
ATOM 1665 O O . ASN A 1 207 ? -13.169 9.360 12.668 1.00 93.56 207 ASN A O 1
ATOM 1669 N N . LEU A 1 208 ? -12.841 11.125 14.016 1.00 91.94 208 LEU A N 1
ATOM 1670 C CA . LEU A 1 208 ? -13.798 10.701 15.054 1.00 91.94 208 LEU A CA 1
ATOM 1671 C C . LEU A 1 208 ? -15.173 10.313 14.510 1.00 91.94 208 LEU A C 1
ATOM 1673 O O . LEU A 1 208 ? -15.732 9.299 14.917 1.00 91.94 208 LEU A O 1
ATOM 1677 N N . ASP A 1 209 ? -15.704 11.081 13.562 1.00 93.50 209 ASP A N 1
ATOM 1678 C CA . ASP A 1 209 ? -17.025 10.802 12.993 1.00 93.50 209 ASP A CA 1
ATOM 1679 C C . ASP A 1 209 ? -17.035 9.464 12.231 1.00 93.50 209 ASP A C 1
ATOM 1681 O O . ASP A 1 209 ? -17.997 8.696 12.306 1.00 93.50 209 ASP A O 1
ATOM 1685 N N . ILE A 1 210 ? -15.925 9.140 11.554 1.00 94.44 210 ILE A N 1
ATOM 1686 C CA . ILE A 1 210 ? -15.730 7.839 10.906 1.00 94.44 210 ILE A CA 1
ATOM 1687 C C . ILE A 1 210 ? -15.652 6.750 11.978 1.00 94.44 210 ILE A C 1
ATOM 1689 O O . ILE A 1 210 ? -16.345 5.740 11.851 1.00 94.44 210 ILE A O 1
ATOM 1693 N N . ILE A 1 211 ? -14.880 6.965 13.049 1.00 94.75 211 ILE A N 1
ATOM 1694 C CA . ILE A 1 211 ? -14.760 6.004 14.153 1.00 94.75 211 ILE A CA 1
ATOM 1695 C C . ILE A 1 211 ? -16.135 5.670 14.724 1.00 94.75 211 ILE A C 1
ATOM 1697 O O . ILE A 1 211 ? -16.486 4.498 14.783 1.00 94.75 211 ILE A O 1
ATOM 1701 N N . PHE A 1 212 ? -16.952 6.669 15.054 1.00 94.75 212 PHE A N 1
ATOM 1702 C CA . PHE A 1 212 ? -18.297 6.454 15.593 1.00 94.75 212 PHE A CA 1
ATOM 1703 C C . PHE A 1 212 ? -19.207 5.686 14.633 1.00 94.75 212 PHE A C 1
ATOM 1705 O O . PHE A 1 212 ? -19.869 4.728 15.039 1.00 94.75 212 PHE A O 1
ATOM 1712 N N . SER A 1 213 ? -19.185 6.035 13.343 1.00 94.31 213 SER A N 1
ATOM 1713 C CA . SER A 1 213 ? -20.020 5.370 12.335 1.00 94.31 213 SER A CA 1
ATOM 1714 C C . SER A 1 213 ? -19.739 3.866 12.201 1.00 94.31 213 SER A C 1
ATOM 1716 O O . SER A 1 213 ? -20.660 3.080 11.968 1.00 94.31 213 SER A O 1
ATOM 1718 N N . PHE A 1 214 ? -18.479 3.450 12.378 1.00 94.50 214 PHE A N 1
ATOM 1719 C CA . PHE A 1 214 ? -18.078 2.045 12.291 1.00 94.50 214 PHE A CA 1
ATOM 1720 C C . PHE A 1 214 ? -17.988 1.355 13.659 1.00 94.50 214 PHE A C 1
ATOM 1722 O O . PHE A 1 214 ? -18.133 0.142 13.720 1.00 94.50 214 PHE A O 1
ATOM 1729 N N . ALA A 1 215 ? -17.827 2.081 14.764 1.00 94.00 215 ALA A N 1
ATOM 1730 C CA . ALA A 1 215 ? -17.852 1.498 16.104 1.00 94.00 215 ALA A CA 1
ATOM 1731 C C . ALA A 1 215 ? -19.258 1.022 16.500 1.00 94.00 215 ALA A C 1
ATOM 1733 O O . ALA A 1 215 ? -19.372 0.018 17.195 1.00 94.00 215 ALA A O 1
ATOM 1734 N N . SER A 1 216 ? -20.319 1.692 16.025 1.00 93.06 216 SER A N 1
ATOM 1735 C CA . SER A 1 216 ? -21.715 1.339 16.346 1.00 93.06 216 SER A CA 1
ATOM 1736 C C . SER A 1 216 ? -22.031 -0.129 16.017 1.00 93.06 216 SER A C 1
ATOM 1738 O O . SER A 1 216 ? -22.489 -0.872 16.882 1.00 93.06 216 SER A O 1
ATOM 1740 N N . TRP A 1 217 ? -21.688 -0.613 14.814 1.00 93.56 217 TRP A N 1
ATOM 1741 C CA . TRP A 1 217 ? -21.978 -2.009 14.456 1.00 93.56 217 TRP A CA 1
ATOM 1742 C C . TRP A 1 217 ? -21.135 -3.018 15.247 1.00 93.56 217 TRP A C 1
ATOM 1744 O O . TRP A 1 217 ? -21.644 -4.085 15.572 1.00 93.56 217 TRP A O 1
ATOM 1754 N N . ILE A 1 218 ? -19.886 -2.677 15.587 1.00 93.62 218 ILE A N 1
ATOM 1755 C CA . ILE A 1 218 ? -19.020 -3.550 16.392 1.00 93.62 218 ILE A CA 1
ATOM 1756 C C . ILE A 1 218 ? -19.572 -3.644 17.811 1.00 93.62 218 ILE A C 1
ATOM 1758 O O . ILE A 1 218 ? -19.701 -4.742 18.321 1.00 93.62 218 ILE A O 1
ATOM 1762 N N . LEU A 1 219 ? -19.968 -2.524 18.424 1.00 92.00 219 LEU A N 1
ATOM 1763 C CA . LEU A 1 219 ? -20.539 -2.497 19.776 1.00 92.00 219 LEU A CA 1
ATOM 1764 C C . LEU A 1 219 ? -21.818 -3.333 19.907 1.00 92.00 219 LEU A C 1
ATOM 1766 O O . LEU A 1 219 ? -22.082 -3.872 20.981 1.00 92.00 219 LEU A O 1
ATOM 1770 N N . HIS A 1 220 ? -22.615 -3.422 18.840 1.00 89.94 220 HIS A N 1
ATOM 1771 C CA . HIS A 1 220 ? -23.818 -4.252 18.814 1.00 89.94 220 HIS A CA 1
ATOM 1772 C C . HIS A 1 220 ? -23.529 -5.746 18.610 1.00 89.94 220 HIS A C 1
ATOM 1774 O O . HIS A 1 220 ? -24.312 -6.564 19.087 1.00 89.94 220 HIS A O 1
ATOM 1780 N N . ASP A 1 221 ? -22.446 -6.095 17.911 1.00 89.69 221 ASP A N 1
ATOM 1781 C CA . ASP A 1 221 ? -22.058 -7.485 17.625 1.00 89.69 221 ASP A CA 1
ATOM 1782 C C . ASP A 1 221 ? -21.198 -8.077 18.758 1.00 89.69 221 ASP A C 1
ATOM 1784 O O . ASP A 1 221 ? -21.480 -9.158 19.272 1.00 89.69 221 ASP A O 1
ATOM 1788 N N . ASP A 1 222 ? -20.192 -7.322 19.207 1.00 90.75 222 ASP A N 1
ATOM 1789 C CA . ASP A 1 222 ? -19.285 -7.637 20.309 1.00 90.75 222 ASP A CA 1
ATOM 1790 C C . ASP A 1 222 ? -18.960 -6.361 21.110 1.00 90.75 222 ASP A C 1
ATOM 1792 O O . ASP A 1 222 ? -18.152 -5.510 20.716 1.00 90.75 222 ASP A O 1
ATOM 1796 N N . MET A 1 223 ? -19.596 -6.238 22.277 1.00 90.50 223 MET A N 1
ATOM 1797 C CA . MET A 1 223 ? -19.439 -5.08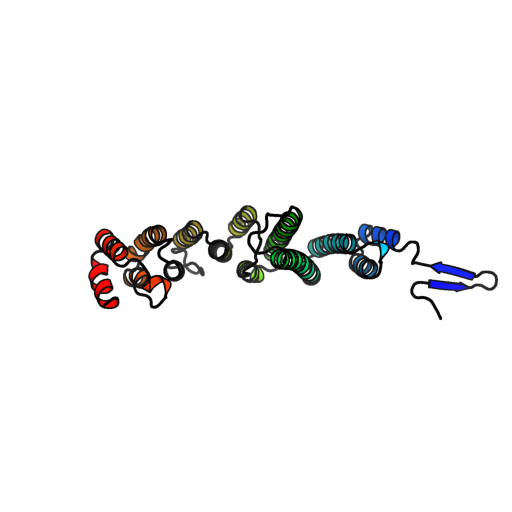7 23.165 1.00 90.50 223 MET A CA 1
ATOM 1798 C C . MET A 1 223 ? -17.998 -4.918 23.665 1.00 90.50 223 MET A C 1
ATOM 1800 O O . MET A 1 223 ? -17.526 -3.784 23.757 1.00 90.50 223 MET A O 1
ATOM 1804 N N . ASP A 1 224 ? -17.297 -6.005 23.998 1.00 90.75 224 ASP A N 1
ATOM 1805 C CA . ASP A 1 224 ? -15.938 -5.926 24.540 1.00 90.75 224 ASP A CA 1
ATOM 1806 C C . ASP A 1 224 ? -14.955 -5.492 23.447 1.00 90.75 224 ASP A C 1
ATOM 1808 O O . ASP A 1 224 ? -14.135 -4.592 23.668 1.00 90.75 224 ASP A O 1
ATOM 1812 N N . ALA A 1 225 ? -15.089 -6.049 22.238 1.00 91.94 225 ALA A N 1
ATOM 1813 C CA . ALA A 1 225 ? -14.309 -5.621 21.081 1.00 91.94 225 ALA A CA 1
ATOM 1814 C C . ALA A 1 225 ? -14.600 -4.158 20.708 1.00 91.94 225 ALA A C 1
ATOM 1816 O O . ALA A 1 225 ? -13.666 -3.382 20.494 1.00 91.94 225 ALA A O 1
ATOM 1817 N N . GLY A 1 226 ? -15.871 -3.748 20.684 1.00 92.31 226 GLY A N 1
ATOM 1818 C CA . GLY A 1 226 ? -16.263 -2.371 20.382 1.00 92.31 226 GLY A CA 1
ATOM 1819 C C . GLY A 1 226 ? -15.766 -1.370 21.425 1.00 92.31 226 GLY A C 1
ATOM 1820 O O . GLY A 1 226 ? -15.321 -0.278 21.079 1.00 92.31 226 GLY A O 1
ATOM 1821 N N . LEU A 1 227 ? -15.767 -1.750 22.703 1.00 91.75 227 LEU A N 1
ATOM 1822 C CA . LEU A 1 227 ? -15.231 -0.914 23.771 1.00 91.75 227 LEU A CA 1
ATOM 1823 C C . LEU A 1 227 ? -13.707 -0.776 23.679 1.00 91.75 227 LEU A C 1
ATOM 1825 O O . LEU A 1 227 ? -13.176 0.311 23.910 1.00 91.75 227 LEU A O 1
ATOM 1829 N N . SER A 1 228 ? -13.011 -1.845 23.277 1.00 92.62 228 SER A N 1
ATOM 1830 C CA . SER A 1 228 ? -11.556 -1.828 23.100 1.00 92.62 228 SER A CA 1
ATOM 1831 C C . SER A 1 228 ? -11.080 -0.776 22.091 1.00 92.62 228 SER A C 1
ATOM 1833 O O . SER A 1 228 ? -9.942 -0.320 22.186 1.00 92.62 228 SER A O 1
ATOM 1835 N N . ILE A 1 229 ? -11.943 -0.330 21.169 1.00 93.81 229 ILE A N 1
ATOM 1836 C CA . ILE A 1 229 ? -11.653 0.764 20.229 1.00 93.81 229 ILE A CA 1
ATOM 1837 C C . ILE A 1 229 ? -11.291 2.054 20.979 1.00 93.81 229 ILE A C 1
ATOM 1839 O O . ILE A 1 229 ? -10.419 2.795 20.538 1.00 93.81 229 ILE A O 1
ATOM 1843 N N . PHE A 1 230 ? -11.929 2.301 22.125 1.00 93.50 230 PHE A N 1
ATOM 1844 C CA . PHE A 1 230 ? -11.795 3.539 22.895 1.00 93.50 230 PHE A CA 1
ATOM 1845 C C . PHE A 1 230 ? -10.934 3.397 24.155 1.00 93.50 230 PHE A C 1
ATOM 1847 O O . PHE A 1 230 ? -10.650 4.393 24.813 1.00 93.50 230 PHE A O 1
ATOM 1854 N N . THR A 1 231 ? -10.545 2.174 24.523 1.00 89.88 231 THR A N 1
ATOM 1855 C CA . THR A 1 231 ? -9.816 1.900 25.775 1.00 89.88 231 THR A CA 1
ATOM 1856 C C . THR A 1 231 ? -8.461 1.228 25.565 1.00 89.88 231 THR A C 1
ATOM 1858 O O . THR A 1 231 ? -7.864 0.770 26.535 1.00 89.88 231 THR A O 1
ATOM 1861 N N . CYS A 1 232 ? -7.996 1.089 24.323 1.00 88.00 232 CYS A N 1
ATOM 1862 C CA . CYS A 1 232 ? -6.675 0.534 24.041 1.00 88.00 232 CYS A CA 1
ATOM 1863 C C . CYS A 1 232 ? -5.552 1.507 24.435 1.00 88.00 232 CYS A C 1
ATOM 1865 O O . CYS A 1 232 ? -5.751 2.718 24.517 1.00 88.00 232 CYS A O 1
ATOM 1867 N N . ASP A 1 233 ? -4.354 0.965 24.635 1.00 86.12 233 ASP A N 1
ATOM 1868 C CA . ASP A 1 233 ? -3.158 1.701 25.051 1.00 86.12 233 ASP A CA 1
ATOM 1869 C C . ASP A 1 233 ? -2.435 2.448 23.914 1.00 86.12 233 ASP A C 1
ATOM 1871 O O . ASP A 1 233 ? -1.350 2.998 24.127 1.00 86.12 233 ASP A O 1
ATOM 1875 N N . GLU A 1 234 ? -3.035 2.504 22.727 1.00 88.56 234 GLU A N 1
ATOM 1876 C CA . GLU A 1 234 ? -2.522 3.263 21.586 1.00 88.56 234 GLU A CA 1
ATOM 1877 C C . GLU A 1 234 ? -2.573 4.778 21.843 1.00 88.56 234 GLU A C 1
ATOM 1879 O O . GLU A 1 234 ? -3.465 5.297 22.525 1.00 88.56 234 GLU A O 1
ATOM 1884 N N . VAL A 1 235 ? -1.597 5.507 21.294 1.00 89.12 235 VAL A N 1
ATOM 1885 C CA . VAL A 1 235 ? -1.451 6.956 21.521 1.00 89.12 235 VAL A CA 1
ATOM 1886 C C . VAL A 1 235 ? -2.669 7.700 20.983 1.00 89.12 235 VAL A C 1
ATOM 1888 O O . VAL A 1 235 ? -3.251 8.528 21.682 1.00 89.12 235 VAL A O 1
ATOM 1891 N N . GLU A 1 236 ? -3.098 7.338 19.779 1.00 91.12 236 GLU A N 1
ATOM 1892 C CA . GLU A 1 236 ? -4.240 7.919 19.088 1.00 91.12 236 GLU A CA 1
ATOM 1893 C C . GLU A 1 236 ? -5.530 7.758 19.897 1.00 91.12 236 GLU A C 1
ATOM 1895 O O . GLU A 1 236 ? -6.315 8.702 19.974 1.00 91.12 236 GLU A O 1
ATOM 1900 N N . VAL A 1 237 ? -5.715 6.601 20.549 1.00 89.69 237 VAL A N 1
ATOM 1901 C CA . VAL A 1 237 ? -6.886 6.295 21.386 1.00 89.69 237 VAL A CA 1
ATOM 1902 C C . VAL A 1 237 ? -6.890 7.132 22.663 1.00 89.69 237 VAL A C 1
ATOM 1904 O O . VAL A 1 237 ? -7.919 7.693 23.038 1.00 89.69 237 VAL A O 1
ATOM 1907 N N . ARG A 1 238 ? -5.737 7.272 23.327 1.00 87.94 238 ARG A N 1
ATOM 1908 C CA . ARG A 1 238 ? -5.614 8.074 24.559 1.00 87.94 238 ARG A CA 1
ATOM 1909 C C . ARG A 1 238 ? -5.877 9.557 24.333 1.00 87.94 238 ARG A C 1
ATOM 1911 O O . ARG A 1 238 ? -6.329 10.238 25.259 1.00 87.94 238 ARG A O 1
ATOM 1918 N N . GLU A 1 239 ? -5.567 10.036 23.134 1.00 90.94 239 GLU A N 1
ATOM 1919 C CA . GLU A 1 239 ? -5.779 11.416 22.712 1.00 90.94 239 GLU A CA 1
ATOM 1920 C C . GLU A 1 239 ? -7.213 11.693 22.245 1.00 90.94 239 GLU A C 1
ATOM 1922 O O . GLU A 1 239 ? -7.558 12.865 22.093 1.00 90.94 239 GLU A O 1
ATOM 1927 N N . LEU A 1 240 ? -8.057 10.670 22.038 1.00 92.44 240 LEU A N 1
ATOM 1928 C CA . LEU A 1 240 ? -9.442 10.865 21.601 1.00 92.44 240 LEU A CA 1
ATOM 1929 C C . LEU A 1 240 ? -10.215 11.792 22.547 1.00 92.44 240 LEU A C 1
ATOM 1931 O O . LEU A 1 240 ? -10.052 11.767 23.769 1.00 92.44 240 LEU A O 1
ATOM 1935 N N . ASP A 1 241 ? -11.115 12.584 21.965 1.00 93.06 241 ASP A N 1
ATOM 1936 C CA . ASP A 1 241 ? -12.044 13.439 22.696 1.00 93.06 241 ASP A CA 1
ATOM 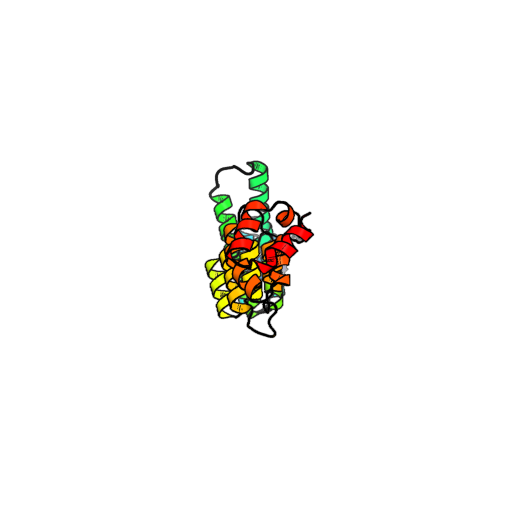1937 C C . ASP A 1 241 ? -12.992 12.592 23.561 1.00 93.06 241 ASP A C 1
ATOM 1939 O O . ASP A 1 241 ? -14.023 12.080 23.111 1.00 93.06 241 ASP A O 1
ATOM 1943 N N . ARG A 1 242 ? -12.617 12.445 24.835 1.00 91.62 242 ARG A N 1
ATOM 1944 C CA . ARG A 1 242 ? -13.319 11.601 25.806 1.00 91.62 242 ARG A CA 1
ATOM 1945 C C . ARG A 1 242 ? -14.758 12.044 26.035 1.00 91.62 242 ARG A C 1
ATOM 1947 O O . ARG A 1 242 ? -15.592 11.192 26.334 1.00 91.62 242 ARG A O 1
ATOM 1954 N N . GLU A 1 243 ? -15.051 13.338 25.910 1.00 91.62 243 GLU A N 1
ATOM 1955 C CA . GLU A 1 243 ? -16.406 13.861 26.076 1.00 91.62 243 GLU A CA 1
ATOM 1956 C C . GLU A 1 243 ? -17.285 13.401 24.915 1.00 91.62 243 GLU A C 1
ATOM 1958 O O . GLU A 1 243 ? -18.355 12.829 25.138 1.00 91.62 243 GLU A O 1
ATOM 1963 N N . ARG A 1 244 ? -16.802 13.557 23.677 1.00 93.44 244 ARG A N 1
ATOM 1964 C CA . ARG A 1 244 ? -17.523 13.083 22.488 1.00 93.44 244 ARG A CA 1
ATOM 1965 C C . ARG A 1 244 ? -17.690 11.566 22.479 1.00 93.44 244 ARG A C 1
ATOM 1967 O O . ARG A 1 244 ? -18.768 11.084 22.139 1.00 93.44 244 ARG A O 1
ATOM 1974 N N . VAL A 1 245 ? -16.667 10.813 22.889 1.00 93.00 245 VAL A N 1
ATOM 1975 C CA . VAL A 1 245 ? -16.758 9.348 23.026 1.00 93.00 245 VAL A CA 1
ATOM 1976 C C . VAL A 1 245 ? -17.817 8.966 24.063 1.00 93.00 245 VAL A C 1
ATOM 1978 O O . VAL A 1 245 ? -18.646 8.098 23.800 1.00 93.00 245 VAL A O 1
ATOM 1981 N N . LEU A 1 246 ? -17.850 9.634 25.219 1.00 91.50 246 LEU A N 1
ATOM 1982 C CA . LEU A 1 246 ? -18.848 9.366 26.255 1.00 91.50 246 LEU A CA 1
ATOM 1983 C C . LEU A 1 246 ? -20.271 9.677 25.769 1.00 91.50 246 LEU A C 1
ATOM 1985 O O . LEU A 1 246 ? -21.186 8.891 26.019 1.00 91.50 246 LEU A O 1
ATOM 1989 N N . GLN A 1 247 ? -20.462 10.790 25.053 1.00 93.25 247 GLN A N 1
ATOM 1990 C CA . GLN A 1 247 ? -21.746 11.146 24.437 1.00 93.25 247 GLN A CA 1
ATOM 1991 C C . GLN A 1 247 ? -22.198 10.079 23.432 1.00 93.25 247 GLN A C 1
ATOM 1993 O O . GLN A 1 247 ? -23.346 9.638 23.480 1.00 93.25 247 GLN A O 1
ATOM 1998 N N . PHE A 1 248 ? -21.285 9.618 22.574 1.00 93.88 248 PHE A N 1
ATOM 1999 C CA . PHE A 1 248 ? -21.538 8.538 21.622 1.00 93.88 248 PHE A CA 1
ATOM 2000 C C . PHE A 1 248 ? -21.947 7.235 22.324 1.00 93.88 248 PHE A C 1
ATOM 2002 O O . PHE A 1 248 ? -22.996 6.677 22.009 1.00 93.88 248 PHE A O 1
ATOM 2009 N N . LEU A 1 249 ? -21.181 6.780 23.324 1.00 92.06 249 LEU A N 1
ATOM 2010 C CA . LEU A 1 249 ? -21.498 5.559 24.075 1.00 92.06 249 LEU A CA 1
ATOM 2011 C C . LEU A 1 249 ? -22.829 5.678 24.825 1.00 92.06 249 LEU A C 1
ATOM 2013 O O . LEU A 1 249 ? -23.589 4.719 24.880 1.00 92.06 249 LEU A O 1
ATOM 2017 N N . THR A 1 250 ? -23.150 6.857 25.356 1.00 91.31 250 THR A N 1
ATOM 2018 C CA . THR A 1 250 ? -24.435 7.097 26.030 1.00 91.31 250 THR A CA 1
ATOM 2019 C C . THR A 1 250 ? -25.616 6.985 25.064 1.00 91.31 250 THR A C 1
ATOM 2021 O O . THR A 1 250 ? -26.683 6.527 25.465 1.00 91.31 250 THR A O 1
ATOM 2024 N N . HIS A 1 251 ? -25.438 7.383 23.802 1.00 91.19 251 HIS A N 1
ATOM 2025 C CA . HIS A 1 251 ? -26.481 7.290 22.782 1.00 91.19 251 HIS A CA 1
ATOM 2026 C C . HIS A 1 251 ? -26.617 5.873 22.203 1.00 91.19 251 HIS A C 1
ATOM 2028 O O . HIS A 1 251 ? -27.725 5.351 22.120 1.00 91.19 251 HIS A O 1
ATOM 2034 N N . GLU A 1 252 ? -25.503 5.243 21.821 1.00 90.62 252 GLU A N 1
ATOM 2035 C CA . GLU A 1 252 ? -25.512 3.964 21.097 1.00 90.62 252 GLU A CA 1
ATOM 2036 C C . GLU A 1 252 ? -25.560 2.738 22.021 1.00 90.62 252 GLU A C 1
ATOM 2038 O O . GLU A 1 252 ? -26.249 1.762 21.726 1.00 90.62 252 GLU A O 1
ATOM 2043 N N . CYS A 1 253 ? -24.822 2.750 23.138 1.00 87.69 253 CYS A N 1
ATOM 2044 C CA . CYS A 1 253 ? -24.679 1.584 24.012 1.00 87.69 253 CYS A CA 1
ATOM 2045 C C . CYS A 1 253 ? -24.409 1.981 25.473 1.00 87.69 253 CYS A C 1
ATOM 2047 O O . CYS A 1 253 ? -23.277 1.958 25.960 1.00 87.69 253 CYS A O 1
ATOM 2049 N N . VAL A 1 254 ? -25.482 2.281 26.214 1.00 88.69 254 VAL A N 1
ATOM 2050 C CA . VAL A 1 254 ? -25.414 2.681 27.635 1.00 88.69 254 VAL A CA 1
ATOM 2051 C C . VAL A 1 254 ? -24.686 1.642 28.501 1.00 88.69 254 VAL A C 1
ATOM 2053 O O . VAL A 1 254 ? -23.998 2.000 29.457 1.00 88.69 254 VAL A O 1
ATOM 2056 N N . ALA A 1 255 ? -24.782 0.354 28.154 1.00 87.44 255 ALA A N 1
ATOM 2057 C CA . ALA A 1 255 ? -24.102 -0.728 28.869 1.00 87.44 255 ALA A CA 1
ATOM 2058 C C . ALA A 1 255 ? -22.566 -0.611 28.826 1.00 87.44 255 ALA A C 1
ATOM 2060 O O . ALA A 1 255 ? -21.902 -1.021 29.777 1.00 87.44 255 ALA A O 1
ATOM 2061 N N . ALA A 1 256 ? -22.004 -0.003 27.775 1.00 86.62 256 ALA A N 1
ATOM 2062 C CA . ALA A 1 256 ? -20.566 0.203 27.617 1.00 86.62 256 ALA A CA 1
ATOM 2063 C C . ALA A 1 256 ? -20.033 1.427 28.389 1.00 86.62 256 ALA A C 1
ATOM 2065 O O . ALA A 1 256 ? -18.825 1.540 28.592 1.00 86.62 256 ALA A O 1
ATOM 2066 N N . VAL A 1 257 ? -20.907 2.314 28.888 1.00 88.69 257 VAL A N 1
ATOM 2067 C CA . VAL A 1 257 ? -20.513 3.556 29.580 1.00 88.69 257 VAL A CA 1
ATOM 2068 C C . VAL A 1 257 ? -19.775 3.277 30.889 1.00 88.69 257 VAL A C 1
ATOM 2070 O O . VAL A 1 257 ? -18.699 3.825 31.115 1.00 88.69 257 VAL A O 1
ATOM 2073 N N . ILE A 1 258 ? -20.313 2.414 31.757 1.00 87.25 258 ILE A N 1
ATOM 2074 C CA . ILE A 1 258 ? -19.659 2.094 33.038 1.00 87.25 258 ILE A CA 1
ATOM 2075 C C . ILE A 1 258 ? -18.304 1.397 32.799 1.00 87.25 258 ILE A C 1
ATOM 2077 O O . ILE A 1 258 ? -17.303 1.868 33.343 1.00 87.25 258 ILE A O 1
ATOM 2081 N N . PRO A 1 259 ? -18.216 0.340 31.963 1.00 88.31 259 PRO A N 1
ATOM 2082 C CA . PRO A 1 259 ? -16.940 -0.289 31.623 1.00 88.31 259 PRO A CA 1
ATOM 2083 C C . PRO A 1 259 ? -15.917 0.652 30.973 1.00 88.31 259 PRO A C 1
ATOM 2085 O O . PRO A 1 259 ? -14.717 0.441 31.149 1.00 88.31 259 PRO A O 1
ATOM 2088 N N . TYR A 1 260 ? -16.368 1.660 30.221 1.00 89.12 260 TYR A N 1
ATOM 2089 C CA . TYR A 1 260 ? -15.510 2.700 29.656 1.00 89.12 260 TYR A CA 1
ATOM 2090 C C . TYR A 1 260 ? -14.935 3.599 30.752 1.00 89.12 260 TYR A C 1
ATOM 2092 O O . TYR A 1 260 ? -13.718 3.716 30.867 1.00 89.12 260 TYR A O 1
ATOM 2100 N N . LEU A 1 261 ? -15.795 4.165 31.606 1.00 88.06 261 LEU A N 1
ATOM 2101 C CA . LEU A 1 261 ? -15.387 5.066 32.689 1.00 88.06 261 LEU A CA 1
ATOM 2102 C C . LEU A 1 261 ? -14.382 4.410 33.645 1.00 88.06 261 LEU A C 1
ATOM 2104 O O . LEU A 1 261 ? -13.409 5.042 34.036 1.00 88.06 261 LEU A O 1
ATOM 2108 N N . VAL A 1 262 ? -14.573 3.129 33.971 1.00 87.56 262 VAL A N 1
ATOM 2109 C CA . VAL A 1 262 ? -13.652 2.380 34.843 1.00 87.56 262 VAL A CA 1
ATOM 2110 C C . VAL A 1 262 ? -12.259 2.213 34.225 1.00 87.56 262 VAL A C 1
ATOM 2112 O O . VAL A 1 262 ? -11.284 2.140 34.964 1.00 87.56 262 VAL A O 1
ATOM 2115 N N . ARG A 1 263 ? -12.146 2.139 32.894 1.00 82.25 263 ARG A N 1
ATOM 2116 C CA . ARG A 1 263 ? -10.867 1.911 32.198 1.00 82.25 263 ARG A CA 1
ATOM 2117 C C . ARG A 1 263 ? -10.090 3.192 31.888 1.00 82.25 263 ARG A C 1
ATOM 2119 O O . ARG A 1 263 ? -8.897 3.107 31.621 1.00 82.25 263 ARG A O 1
ATOM 2126 N N . ILE A 1 264 ? -10.748 4.351 31.890 1.00 76.62 264 ILE A N 1
ATOM 2127 C CA . ILE A 1 264 ? -10.115 5.650 31.593 1.00 76.62 264 ILE A CA 1
ATOM 2128 C C . ILE A 1 264 ? -9.742 6.465 32.844 1.00 76.62 264 ILE A C 1
ATOM 2130 O O . ILE A 1 264 ? -9.079 7.500 32.701 1.00 76.62 264 ILE A O 1
ATOM 2134 N N . CYS A 1 265 ? -10.227 6.048 34.020 1.00 56.59 265 CYS A N 1
ATOM 2135 C CA . CYS A 1 265 ? -9.892 6.599 35.337 1.00 56.59 265 CYS A CA 1
ATOM 2136 C C . CYS A 1 265 ? -8.587 6.003 35.868 1.00 56.59 265 CYS A C 1
ATOM 2138 O O . CYS A 1 265 ? -7.786 6.798 36.407 1.00 56.59 265 CYS A O 1
#

Radius of gyration: 28.12 Å; chains: 1; bounding box: 73×43×87 Å